Protein 3DOF (pdb70)

Structure (mmCIF, N/CA/C/O backbone):
data_3DOF
#
_entry.id   3DOF
#
_cell.length_a   44.663
_cell.length_b   45.165
_cell.length_c   175.879
_cell.angle_alpha   90.00
_cell.angle_beta   90.00
_cell.angle_gamma   90.00
#
_symmetry.space_group_name_H-M   'P 21 21 21'
#
loop_
_entity.id
_entity.type
_entity.pdbx_description
1 polymer 'ADP-ribosylation factor-like protein 2'
2 polymer 'ADP-ribosylation factor-like protein 2-binding protein'
3 non-polymer "GUANOSINE-5'-TRIPHOSPHATE"
4 non-polymer 'MAGNESIUM ION'
5 water water
#
loop_
_atom_site.group_PDB
_atom_site.id
_atom_site.type_symbol
_atom_site.label_atom_id
_atom_site.label_alt_id
_atom_site.label_comp_id
_atom_site.label_asym_id
_atom_site.label_entity_id
_atom_site.label_seq_id
_atom_site.pdbx_PDB_ins_code
_atom_site.Cartn_x
_atom_site.Cartn_y
_atom_site.Cartn_z
_atom_site.occupancy
_atom_site.B_iso_or_equiv
_atom_site.auth_seq_id
_atom_site.auth_comp_id
_atom_site.auth_asym_id
_atom_site.auth_atom_id
_atom_site.pdbx_PDB_model_num
ATOM 1 N N . GLY A 1 2 ? 16.622 6.557 40.780 1.00 63.26 2 GLY A N 1
ATOM 2 C CA . GLY A 1 2 ? 17.481 6.675 41.993 1.00 63.19 2 GLY A CA 1
ATOM 3 C C . GLY A 1 2 ? 18.684 5.755 41.936 1.00 63.35 2 GLY A C 1
ATOM 4 O O . GLY A 1 2 ? 19.527 5.882 41.050 1.00 63.31 2 GLY A O 1
ATOM 5 N N . LEU A 1 3 ? 18.749 4.817 42.879 1.00 63.58 3 LEU A N 1
ATOM 6 C CA . LEU A 1 3 ? 19.877 3.890 43.003 1.00 63.83 3 LEU A CA 1
ATOM 7 C C . LEU A 1 3 ? 20.078 3.005 41.766 1.00 64.22 3 LEU A C 1
ATOM 8 O O . LEU A 1 3 ? 21.131 3.058 41.127 1.00 64.20 3 LEU A O 1
ATOM 13 N N . LEU A 1 4 ? 19.060 2.207 41.442 1.00 64.66 4 LEU A N 1
ATOM 14 C CA . LEU A 1 4 ? 19.103 1.242 40.337 1.00 65.16 4 LEU A CA 1
ATOM 15 C C . LEU A 1 4 ? 19.415 1.887 38.991 1.00 65.99 4 LEU A C 1
ATOM 16 O O . LEU A 1 4 ? 20.127 1.307 38.169 1.00 65.92 4 LEU A O 1
ATOM 21 N N . THR A 1 5 ? 18.872 3.085 38.781 1.00 67.30 5 THR A N 1
ATOM 22 C CA . THR A 1 5 ? 19.094 3.856 37.557 1.00 68.86 5 THR A CA 1
ATOM 23 C C . THR A 1 5 ? 20.544 4.313 37.426 1.00 70.80 5 THR A C 1
ATOM 24 O O . THR A 1 5 ? 21.101 4.318 36.327 1.00 70.85 5 THR A O 1
ATOM 28 N N . ILE A 1 6 ? 21.149 4.704 38.545 1.00 73.53 6 ILE A N 1
ATOM 29 C CA . ILE A 1 6 ? 22.542 5.137 38.538 1.00 76.39 6 ILE A CA 1
ATOM 30 C C . ILE A 1 6 ? 23.476 3.929 38.495 1.00 77.83 6 ILE A C 1
ATOM 31 O O . ILE A 1 6 ? 24.404 3.887 37.682 1.00 78.00 6 ILE A O 1
ATOM 36 N N . LEU A 1 7 ? 23.216 2.955 39.368 1.00 79.82 7 LEU A N 1
ATOM 37 C CA . LEU A 1 7 ? 23.965 1.698 39.408 1.00 81.83 7 LEU A CA 1
ATOM 38 C C . LEU A 1 7 ? 24.208 1.106 38.027 1.00 83.86 7 LEU A C 1
ATOM 39 O O . LEU A 1 7 ? 25.340 0.757 37.690 1.00 83.97 7 LEU A O 1
ATOM 44 N N . LYS A 1 8 ? 23.140 1.002 37.237 1.00 86.47 8 LYS A N 1
ATOM 45 C CA . LYS A 1 8 ? 23.216 0.433 35.892 1.00 88.99 8 LYS A CA 1
ATOM 46 C C . LYS A 1 8 ? 24.043 1.296 34.946 1.00 90.76 8 LYS A C 1
ATOM 47 O O . LYS A 1 8 ? 24.703 0.777 34.046 1.00 91.00 8 LYS A O 1
ATOM 53 N N . LYS A 1 9 ? 24.003 2.609 35.156 1.00 92.74 9 LYS A N 1
ATOM 54 C CA . LYS A 1 9 ? 24.722 3.539 34.296 1.00 94.47 9 LYS A CA 1
ATOM 55 C C . LYS A 1 9 ? 26.199 3.663 34.691 1.00 95.54 9 LYS A C 1
ATOM 56 O O . LYS A 1 9 ? 26.996 4.247 33.952 1.00 95.75 9 LYS A O 1
ATOM 62 N N . MET A 1 10 ? 26.564 3.099 35.842 1.00 96.52 10 MET A N 1
ATOM 63 C CA . MET A 1 10 ? 27.961 3.102 36.281 1.00 97.26 10 MET A CA 1
ATOM 64 C C . MET A 1 10 ? 28.690 1.799 35.925 1.00 97.28 10 MET A C 1
ATOM 65 O O . MET A 1 10 ? 29.846 1.833 35.496 1.00 97.32 10 MET A O 1
ATOM 70 N N . LYS A 1 11 ? 28.016 0.663 36.101 1.00 97.11 11 LYS A N 1
ATOM 71 C CA . LYS A 1 11 ? 28.590 -0.638 35.749 1.00 96.81 11 LYS A CA 1
ATOM 72 C C . LYS A 1 11 ? 28.027 -1.151 34.420 1.00 97.65 11 LYS A C 1
ATOM 73 O O . LYS A 1 11 ? 27.901 -2.361 34.204 1.00 97.50 11 LYS A O 1
ATOM 79 N N . GLN A 1 12 ? 27.705 -0.210 33.531 1.00 98.89 12 GLN A N 1
ATOM 80 C CA . GLN A 1 12 ? 27.164 -0.524 32.211 1.00 100.29 12 GLN A CA 1
ATOM 81 C C . GLN A 1 12 ? 28.121 -1.399 31.410 1.00 100.96 12 GLN A C 1
ATOM 82 O O . GLN A 1 12 ? 29.342 -1.215 31.465 1.00 101.01 12 GLN A O 1
ATOM 88 N N . LYS A 1 13 ? 27.553 -2.356 30.679 1.00 101.76 13 LYS A N 1
ATOM 89 C CA . LYS A 1 13 ? 28.329 -3.284 29.860 1.00 102.38 13 LYS A CA 1
ATOM 90 C C . LYS A 1 13 ? 29.166 -2.520 28.835 1.00 102.10 13 LYS A C 1
ATOM 91 O O . LYS A 1 13 ? 28.715 -1.522 28.265 1.00 102.31 13 LYS A O 1
ATOM 97 N N . GLU A 1 14 ? 30.386 -2.999 28.614 1.00 101.28 14 GLU A N 1
ATOM 98 C CA . GLU A 1 14 ? 31.374 -2.294 27.797 1.00 100.02 14 GLU A CA 1
ATOM 99 C C . GLU A 1 14 ? 31.145 -2.420 26.290 1.00 97.76 14 GLU A C 1
ATOM 100 O O . GLU A 1 14 ? 31.299 -1.443 25.552 1.00 97.71 14 GLU A O 1
ATOM 106 N N . ARG A 1 15 ? 30.781 -3.620 25.842 1.00 94.61 15 ARG A N 1
ATOM 107 C CA . ARG A 1 15 ? 30.525 -3.868 24.423 1.00 91.29 15 ARG A CA 1
ATOM 108 C C . ARG A 1 15 ? 29.032 -3.975 24.097 1.00 88.44 15 ARG A C 1
ATOM 109 O O . ARG A 1 15 ? 28.647 -4.507 23.052 1.00 88.29 15 ARG A O 1
ATOM 117 N N . GLU A 1 16 ? 28.200 -3.458 24.997 1.00 84.69 16 GLU A N 1
ATOM 118 C CA . GLU A 1 16 ? 26.760 -3.407 24.785 1.00 80.98 16 GLU A CA 1
ATOM 119 C C . GLU A 1 16 ? 26.360 -2.008 24.328 1.00 77.69 16 GLU A C 1
ATOM 120 O O . GLU A 1 16 ? 26.578 -1.027 25.044 1.00 77.43 16 GLU A O 1
ATOM 126 N N . LEU A 1 17 ? 25.781 -1.924 23.134 1.00 73.60 17 LEU A N 1
ATOM 127 C CA . LEU A 1 17 ? 25.414 -0.639 22.544 1.00 69.56 17 LEU A CA 1
ATOM 128 C C . LEU A 1 17 ? 23.907 -0.443 22.423 1.00 66.95 17 LEU A C 1
ATOM 129 O O . LEU A 1 17 ? 23.178 -1.351 22.020 1.00 66.67 17 LEU A O 1
ATOM 134 N N . ARG A 1 18 ? 23.459 0.758 22.779 1.00 63.88 18 ARG A N 1
ATOM 135 C CA . ARG A 1 18 ? 22.048 1.122 22.751 1.00 61.04 18 ARG A CA 1
ATOM 136 C C . ARG A 1 18 ? 21.743 1.921 21.487 1.00 59.43 18 ARG A C 1
ATOM 137 O O . ARG A 1 18 ? 22.212 3.049 21.324 1.00 59.23 18 ARG A O 1
ATOM 145 N N . LEU A 1 19 ? 20.960 1.328 20.592 1.00 57.55 19 LEU A N 1
ATOM 146 C CA . LEU A 1 19 ? 20.638 1.975 19.325 1.00 55.78 19 LEU A CA 1
ATOM 147 C C . LEU A 1 19 ? 19.170 2.370 19.244 1.00 54.58 19 LEU A C 1
ATOM 148 O O . LEU A 1 19 ? 18.282 1.529 19.375 1.00 54.51 19 LEU A O 1
ATOM 153 N N . LEU A 1 20 ? 18.928 3.661 19.038 1.00 52.98 20 LEU A N 1
ATOM 154 C CA . LEU A 1 20 ? 17.573 4.173 18.900 1.00 51.44 20 LEU A CA 1
ATOM 155 C C . LEU A 1 20 ? 17.282 4.526 17.450 1.00 50.85 20 LEU A C 1
ATOM 156 O O . LEU A 1 20 ? 17.975 5.349 16.846 1.00 50.69 20 LEU A O 1
ATOM 161 N N . MET A 1 21 ? 16.250 3.891 16.905 1.00 50.20 21 MET A N 1
ATOM 162 C CA . MET A 1 21 ? 15.837 4.112 15.528 1.00 49.65 21 MET A CA 1
ATOM 163 C C . MET A 1 21 ? 14.577 4.971 15.482 1.00 49.05 21 MET A C 1
ATOM 164 O O . MET A 1 21 ? 13.520 4.570 15.977 1.00 49.04 21 MET A O 1
ATOM 169 N N . LEU A 1 22 ? 14.706 6.160 14.896 1.00 48.24 22 LEU A N 1
ATOM 170 C CA . LEU A 1 22 ? 13.591 7.096 14.758 1.00 47.42 22 LEU A CA 1
ATOM 171 C C . LEU A 1 22 ? 13.501 7.646 13.337 1.00 47.48 22 LEU A C 1
ATOM 172 O O . LEU A 1 22 ? 14.414 7.469 12.529 1.00 47.35 22 LEU A O 1
ATOM 177 N N . GLY A 1 23 ? 12.394 8.317 13.044 1.00 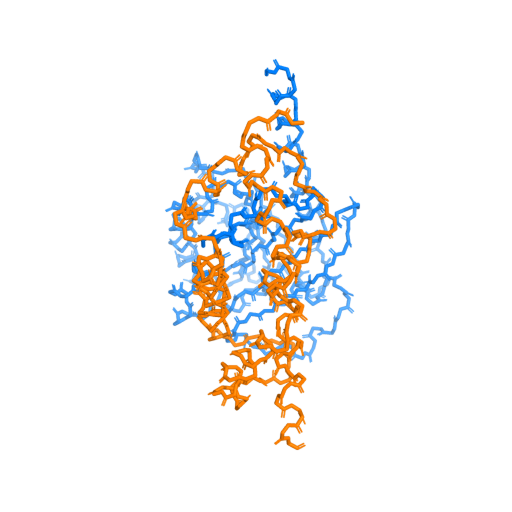47.63 23 GLY A N 1
ATOM 178 C CA . GLY A 1 23 ? 12.119 8.808 11.704 1.00 48.01 23 GLY A CA 1
ATOM 179 C C . GLY A 1 23 ? 10.630 8.747 11.461 1.00 48.43 23 GLY A C 1
ATOM 180 O O . GLY A 1 23 ? 9.926 7.952 12.089 1.00 48.36 23 GLY A O 1
ATOM 181 N N . LEU A 1 24 ? 10.153 9.594 10.553 1.00 48.95 24 LEU A N 1
ATOM 182 C CA . LEU A 1 24 ? 8.730 9.675 10.221 1.00 49.53 24 LEU A CA 1
ATOM 183 C C . LEU A 1 24 ? 8.137 8.311 9.871 1.00 50.63 24 LEU A C 1
ATOM 184 O O . LEU A 1 24 ? 8.854 7.404 9.444 1.00 50.63 24 LEU A O 1
ATOM 189 N N . ASP A 1 25 ? 6.826 8.177 10.062 1.00 51.96 25 ASP A N 1
ATOM 190 C CA . ASP A 1 25 ? 6.111 6.937 9.755 1.00 53.20 25 ASP A CA 1
ATOM 191 C C . ASP A 1 25 ? 6.350 6.479 8.321 1.00 53.60 25 ASP A C 1
ATOM 192 O O . ASP A 1 25 ? 6.656 7.291 7.441 1.00 53.67 25 ASP A O 1
ATOM 197 N N . ASN A 1 26 ? 6.219 5.172 8.102 1.00 53.97 26 ASN A N 1
ATOM 198 C CA . ASN A 1 26 ? 6.336 4.581 6.771 1.00 54.21 26 ASN A CA 1
ATOM 199 C C . ASN A 1 26 ? 7.776 4.492 6.256 1.00 54.21 26 ASN A C 1
ATOM 200 O O . ASN A 1 26 ? 8.061 3.718 5.338 1.00 54.32 26 ASN A O 1
ATOM 205 N N . ALA A 1 27 ? 8.675 5.276 6.853 1.00 53.79 27 ALA A N 1
ATOM 206 C CA . ALA A 1 27 ? 10.074 5.357 6.415 1.00 53.10 27 ALA A CA 1
ATOM 207 C C . ALA A 1 27 ? 10.729 3.994 6.173 1.00 52.44 27 ALA A C 1
ATOM 208 O O . ALA A 1 27 ? 11.455 3.819 5.193 1.00 52.42 27 ALA A O 1
ATOM 210 N N . GLY A 1 28 ? 10.469 3.037 7.062 1.00 51.55 28 GLY A N 1
ATOM 211 C CA . GLY A 1 28 ? 10.990 1.678 6.912 1.00 50.41 28 GLY A CA 1
ATOM 212 C C . GLY A 1 28 ? 11.857 1.216 8.068 1.00 49.66 28 GLY A C 1
ATOM 213 O O . GLY A 1 28 ? 12.690 0.322 7.906 1.00 49.59 28 GLY A O 1
ATOM 214 N N . LYS A 1 29 ? 11.654 1.824 9.234 1.00 49.08 29 LYS A N 1
ATOM 215 C CA . LYS A 1 29 ? 12.421 1.509 10.438 1.00 48.64 29 LYS A CA 1
ATOM 216 C C . LYS A 1 29 ? 12.283 0.046 10.857 1.00 49.03 29 LYS A C 1
ATOM 217 O O . LYS A 1 29 ? 13.283 -0.668 10.968 1.00 49.03 29 LYS A O 1
ATOM 223 N N . THR A 1 30 ? 11.044 -0.393 11.081 1.00 49.50 30 THR A N 1
ATOM 224 C CA . THR A 1 30 ? 10.760 -1.777 11.468 1.00 49.95 30 THR A CA 1
ATOM 225 C C . THR A 1 30 ? 11.165 -2.748 10.357 1.00 50.49 30 THR A C 1
ATOM 226 O O . THR A 1 30 ? 11.538 -3.890 10.631 1.00 50.54 30 THR A O 1
ATOM 230 N N . THR A 1 31 ? 11.098 -2.281 9.110 1.00 51.15 31 THR A N 1
ATOM 231 C CA . THR A 1 31 ? 11.538 -3.066 7.957 1.00 51.83 31 THR A CA 1
ATOM 232 C C . THR A 1 31 ? 13.038 -3.358 8.037 1.00 52.45 31 THR A C 1
ATOM 233 O O . THR A 1 31 ? 13.472 -4.470 7.731 1.00 52.43 31 THR A O 1
ATOM 237 N N . ILE A 1 32 ? 13.814 -2.363 8.465 1.00 53.43 32 ILE A N 1
ATOM 238 C CA . ILE A 1 32 ? 15.262 -2.513 8.622 1.00 54.41 32 ILE A CA 1
ATOM 239 C C . ILE A 1 32 ? 15.604 -3.529 9.715 1.00 56.33 32 ILE A C 1
ATOM 240 O O . ILE A 1 32 ? 16.311 -4.504 9.450 1.00 56.34 32 ILE A O 1
ATOM 245 N N . LEU A 1 33 ? 15.093 -3.299 10.926 1.00 58.76 33 LEU A N 1
ATOM 246 C CA . LEU A 1 33 ? 15.277 -4.219 12.053 1.00 61.30 33 LEU A CA 1
ATOM 247 C C . LEU A 1 33 ? 15.016 -5.668 11.670 1.00 63.90 33 LEU A C 1
ATOM 248 O O . LEU A 1 33 ? 15.864 -6.541 11.878 1.00 64.11 33 LEU A O 1
ATOM 253 N N . LYS A 1 34 ? 13.827 -5.906 11.120 1.00 67.19 34 LYS A N 1
ATOM 254 C CA . LYS A 1 34 ? 13.409 -7.231 10.684 1.00 70.45 34 LYS A CA 1
ATOM 255 C C . LYS A 1 34 ? 14.376 -7.777 9.644 1.00 72.78 34 LYS A C 1
ATOM 256 O O . LYS A 1 34 ? 14.942 -8.857 9.826 1.00 73.00 34 LYS A O 1
ATOM 262 N N . LYS A 1 35 ? 14.578 -7.017 8.567 1.00 75.71 35 LYS A N 1
ATOM 263 C CA . LYS A 1 35 ? 15.484 -7.422 7.494 1.00 78.61 35 LYS A CA 1
ATOM 264 C C . LYS A 1 35 ? 16.945 -7.239 7.915 1.00 80.71 35 LYS A C 1
ATOM 265 O O . LYS A 1 35 ? 17.815 -6.970 7.084 1.00 80.89 35 LYS A O 1
ATOM 271 N N . PHE A 1 36 ? 17.204 -7.376 9.212 1.00 83.29 36 PHE A N 1
ATOM 272 C CA . PHE A 1 36 ? 18.568 -7.398 9.724 1.00 85.81 36 PHE A CA 1
ATOM 273 C C . PHE A 1 36 ? 18.845 -8.744 10.382 1.00 87.13 36 PHE A C 1
ATOM 274 O O . PHE A 1 36 ? 19.880 -9.362 10.127 1.00 87.28 36 PHE A O 1
ATOM 282 N N . ASN A 1 37 ? 17.915 -9.195 11.221 1.00 88.86 37 ASN A N 1
ATOM 283 C CA . ASN A 1 37 ? 17.975 -10.537 11.794 1.00 90.48 37 ASN A CA 1
ATOM 284 C C . ASN A 1 37 ? 17.640 -11.606 10.756 1.00 91.17 37 ASN A C 1
ATOM 285 O O . ASN A 1 37 ? 17.739 -12.805 11.031 1.00 91.38 37 ASN A O 1
ATOM 290 N N . GLY A 1 38 ? 17.249 -11.161 9.563 1.00 91.86 38 GLY A N 1
ATOM 291 C CA . GLY A 1 38 ? 16.799 -12.058 8.507 1.00 92.45 38 GLY A CA 1
ATOM 292 C C . GLY A 1 38 ? 15.371 -12.515 8.737 1.00 92.73 38 GLY A C 1
ATOM 293 O O . GLY A 1 38 ? 14.983 -13.599 8.298 1.00 92.86 38 GLY A O 1
ATOM 294 N N . GLU A 1 39 ? 14.595 -11.687 9.432 1.00 92.82 39 GLU A N 1
ATOM 295 C CA . GLU A 1 39 ? 13.183 -11.966 9.692 1.00 92.87 39 GLU A CA 1
ATOM 296 C C . GLU A 1 39 ? 12.318 -11.613 8.482 1.00 93.67 39 GLU A C 1
ATOM 297 O O . GLU A 1 39 ? 12.791 -10.984 7.530 1.00 93.60 39 GLU A O 1
ATOM 303 N N . ASP A 1 40 ? 11.053 -12.026 8.525 1.00 94.72 40 ASP A N 1
ATOM 304 C CA . ASP A 1 40 ? 10.126 -11.807 7.417 1.00 95.80 40 ASP A CA 1
ATOM 305 C C . ASP A 1 40 ? 9.572 -10.383 7.435 1.00 95.65 40 ASP A C 1
ATOM 306 O O . ASP A 1 40 ? 8.944 -9.967 8.411 1.00 95.74 40 ASP A O 1
ATOM 311 N N . ILE A 1 41 ? 9.816 -9.641 6.356 1.00 95.36 41 ILE A N 1
ATOM 312 C CA . ILE A 1 41 ? 9.307 -8.269 6.217 1.00 94.98 41 ILE A CA 1
ATOM 313 C C . ILE A 1 41 ? 7.860 -8.240 5.718 1.00 94.78 41 ILE A C 1
ATOM 314 O O . ILE A 1 41 ? 7.176 -7.217 5.808 1.00 94.76 41 ILE A O 1
ATOM 319 N N . ASP A 1 42 ? 7.412 -9.380 5.200 1.00 94.45 42 ASP A N 1
ATOM 320 C CA . ASP A 1 42 ? 6.073 -9.547 4.645 1.00 94.01 42 ASP A CA 1
ATOM 321 C C . ASP A 1 42 ? 4.836 -9.608 5.542 1.00 92.67 42 ASP A C 1
ATOM 322 O O . ASP A 1 42 ? 3.840 -10.258 5.204 1.00 92.74 42 ASP A O 1
ATOM 327 N N . THR A 1 43 ? 4.908 -8.921 6.681 1.00 90.64 43 THR A N 1
ATOM 328 C CA . THR A 1 43 ? 4.005 -9.074 7.826 1.00 88.32 43 THR A CA 1
ATOM 329 C C . THR A 1 43 ? 3.989 -7.808 8.685 1.00 86.02 43 THR A C 1
ATOM 330 O O . THR A 1 43 ? 3.186 -7.685 9.614 1.00 85.93 43 THR A O 1
ATOM 334 N N . ILE A 1 44 ? 4.881 -6.876 8.358 1.00 82.90 44 ILE A N 1
ATOM 335 C CA . ILE A 1 44 ? 5.051 -5.643 9.123 1.00 79.66 44 ILE A CA 1
ATOM 336 C C . ILE A 1 44 ? 3.854 -4.708 8.981 1.00 77.63 44 ILE A C 1
ATOM 337 O O . ILE A 1 44 ? 3.531 -4.243 7.884 1.00 77.38 44 ILE A O 1
ATOM 342 N N . SER A 1 4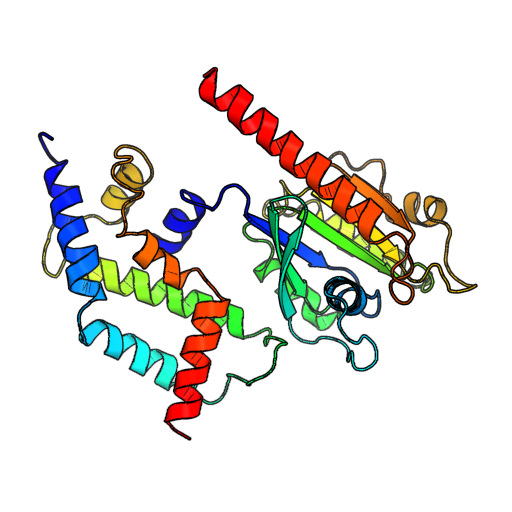5 ? 3.197 -4.460 10.109 1.00 75.01 45 SER A N 1
ATOM 343 C CA . SER A 1 45 ? 2.153 -3.453 10.216 1.00 72.42 45 SER A CA 1
ATOM 344 C C . SER A 1 45 ? 2.773 -2.226 10.886 1.00 70.11 45 SER A C 1
ATOM 345 O O . SER A 1 45 ? 3.660 -2.380 11.731 1.00 70.16 45 SER A O 1
ATOM 348 N N . PRO A 1 46 ? 2.333 -1.006 10.504 1.00 67.66 46 PRO A N 1
ATOM 349 C CA . PRO A 1 46 ? 2.844 0.217 11.138 1.00 65.68 46 PRO A CA 1
ATOM 350 C C . PRO A 1 46 ? 2.856 0.126 12.664 1.00 63.83 46 PRO A C 1
ATOM 351 O O . PRO A 1 46 ? 1.836 -0.209 13.274 1.00 63.57 46 PRO A O 1
ATOM 355 N N . THR A 1 47 ? 4.011 0.408 13.261 1.00 61.92 47 THR A N 1
ATOM 356 C CA . THR A 1 47 ? 4.186 0.259 14.703 1.00 60.24 47 THR A CA 1
ATOM 357 C C . THR A 1 47 ? 3.588 1.417 15.494 1.00 59.48 47 THR A C 1
ATOM 358 O O . THR A 1 47 ? 3.841 2.588 15.198 1.00 59.24 47 THR A O 1
ATOM 362 N N . LEU A 1 48 ? 2.771 1.069 16.485 1.00 58.82 48 LEU A N 1
ATOM 363 C CA . LEU A 1 48 ? 2.157 2.041 17.384 1.00 58.38 48 LEU A CA 1
ATOM 364 C C . LEU A 1 48 ? 2.927 2.131 18.694 1.00 58.14 48 LEU A C 1
ATOM 365 O O . LEU A 1 48 ? 2.752 3.075 19.467 1.00 58.11 48 LEU A O 1
ATOM 370 N N . GLY A 1 49 ? 3.772 1.133 18.935 1.00 57.97 49 GLY A N 1
ATOM 371 C CA . GLY A 1 49 ? 4.603 1.088 20.124 1.00 57.91 49 GLY A CA 1
ATOM 372 C C . GLY A 1 49 ? 6.074 1.118 19.773 1.00 58.27 49 GLY A C 1
ATOM 373 O O . GLY A 1 49 ? 6.562 2.085 19.181 1.00 57.92 49 GLY A O 1
ATOM 374 N N . PHE A 1 50 ? 6.774 0.049 20.143 1.00 59.07 50 PHE A N 1
ATOM 375 C CA . PHE A 1 50 ? 8.200 -0.084 19.865 1.00 60.24 50 PHE A CA 1
ATOM 376 C C . PHE A 1 50 ? 8.683 -1.534 19.913 1.00 60.93 50 PHE A C 1
ATOM 377 O O . PHE A 1 50 ? 8.197 -2.333 20.716 1.00 60.93 50 PHE A O 1
ATOM 385 N N . ASN A 1 51 ? 9.636 -1.857 19.040 1.00 62.07 51 ASN A N 1
ATOM 386 C CA . ASN A 1 51 ? 10.277 -3.171 19.012 1.00 63.40 51 ASN A CA 1
ATOM 387 C C . ASN A 1 51 ? 11.709 -3.091 19.522 1.00 64.66 51 ASN A C 1
ATOM 388 O O . ASN A 1 51 ? 12.455 -2.181 19.150 1.00 64.64 51 ASN A O 1
ATOM 393 N N . ILE A 1 52 ? 12.092 -4.042 20.369 1.00 66.63 52 ILE A N 1
ATOM 394 C CA . ILE A 1 52 ? 13.482 -4.171 20.801 1.00 68.78 52 ILE A CA 1
ATOM 395 C C . ILE A 1 52 ? 14.057 -5.472 20.252 1.00 70.95 52 ILE A C 1
ATOM 396 O O . ILE A 1 52 ? 13.564 -6.559 20.567 1.00 71.19 52 ILE A O 1
ATOM 401 N N . LYS A 1 53 ? 15.092 -5.357 19.423 1.00 73.63 53 LYS A N 1
ATOM 402 C CA . LYS A 1 53 ? 15.728 -6.533 18.836 1.00 76.17 53 LYS A CA 1
ATOM 403 C C . LYS A 1 53 ? 17.194 -6.640 19.244 1.00 77.52 53 LYS A C 1
ATOM 404 O O . LYS A 1 53 ? 18.078 -6.051 18.614 1.00 77.64 53 LYS A O 1
ATOM 410 N N . THR A 1 54 ? 17.427 -7.388 20.319 1.00 79.17 54 THR A N 1
ATOM 411 C CA . THR A 1 54 ? 18.773 -7.694 20.791 1.00 80.78 54 THR A CA 1
ATOM 412 C C . THR A 1 54 ? 19.509 -8.525 19.732 1.00 81.87 54 THR A C 1
ATOM 413 O O . THR A 1 54 ? 18.992 -9.541 19.258 1.00 81.98 54 THR A O 1
ATOM 417 N N . LEU A 1 55 ? 20.702 -8.070 19.348 1.00 83.11 55 LEU A N 1
ATOM 418 C CA . LEU A 1 55 ? 21.435 -8.652 18.217 1.00 84.24 55 LEU A CA 1
ATOM 419 C C . LEU A 1 55 ? 22.948 -8.414 18.288 1.00 84.38 55 LEU A C 1
ATOM 420 O O . LEU A 1 55 ? 23.394 -7.303 18.586 1.00 84.63 55 LEU A O 1
ATOM 425 N N . GLU A 1 56 ? 23.724 -9.460 17.998 1.00 84.29 56 GLU A N 1
ATOM 426 C CA . GLU A 1 56 ? 25.189 -9.376 18.008 1.00 84.11 56 GLU A CA 1
ATOM 427 C C . GLU A 1 56 ? 25.790 -9.168 16.611 1.00 82.63 56 GLU A C 1
ATOM 428 O O . GLU A 1 56 ? 25.276 -9.689 15.616 1.00 82.61 56 GLU A O 1
ATOM 434 N N . HIS A 1 57 ? 26.885 -8.405 16.568 1.00 80.84 57 HIS A N 1
ATOM 435 C CA . HIS A 1 57 ? 27.596 -8.049 15.337 1.00 79.13 57 HIS A CA 1
ATOM 436 C C . HIS A 1 57 ? 28.952 -7.417 15.687 1.00 78.38 57 HIS A C 1
ATOM 437 O O . HIS A 1 57 ? 29.015 -6.491 16.501 1.00 78.15 57 HIS A O 1
ATOM 444 N N . ARG A 1 58 ? 30.022 -7.935 15.079 1.00 77.70 58 ARG A N 1
ATOM 445 C CA . ARG A 1 58 ? 31.398 -7.434 15.269 1.00 77.24 58 ARG A CA 1
ATOM 446 C C . ARG A 1 58 ? 31.865 -7.332 16.731 1.00 77.32 58 ARG A C 1
ATOM 447 O O . ARG A 1 58 ? 32.527 -6.364 17.117 1.00 77.28 58 ARG A O 1
ATOM 455 N N . GLY A 1 59 ? 31.523 -8.339 17.534 1.00 77.40 59 GLY A N 1
ATOM 456 C CA . GLY A 1 59 ? 31.939 -8.393 18.939 1.00 77.42 59 GLY A CA 1
ATOM 457 C C . GLY A 1 59 ? 31.023 -7.641 19.888 1.00 77.29 59 GLY A C 1
ATOM 458 O O . GLY A 1 59 ? 31.073 -7.843 21.104 1.00 77.45 59 GLY A O 1
ATOM 459 N N . PHE A 1 60 ? 30.193 -6.766 19.324 1.00 76.84 60 PHE A N 1
ATOM 460 C CA . PHE A 1 60 ? 29.210 -5.995 20.078 1.00 76.12 60 PHE A CA 1
ATOM 461 C C . PHE A 1 60 ? 27.892 -6.743 20.164 1.00 75.24 60 PHE A C 1
ATOM 462 O O . PHE A 1 60 ? 27.550 -7.507 19.263 1.00 75.37 60 PHE A O 1
ATOM 470 N N . LYS A 1 61 ? 27.149 -6.512 21.242 1.00 73.70 61 LYS A N 1
ATOM 471 C CA . LYS A 1 61 ? 25.725 -6.820 21.246 1.00 71.94 61 LYS A CA 1
ATOM 472 C C . LYS A 1 61 ? 24.963 -5.491 21.207 1.00 69.78 61 LYS A C 1
ATOM 473 O O . LYS A 1 61 ? 25.263 -4.568 21.970 1.00 69.72 61 LYS A O 1
ATOM 479 N N . LEU A 1 62 ? 24.005 -5.393 20.290 1.00 67.02 62 LEU A N 1
ATOM 480 C CA . LEU A 1 62 ? 23.333 -4.127 20.001 1.00 64.39 62 LEU A CA 1
ATOM 481 C C . LEU A 1 62 ? 21.853 -4.155 20.372 1.00 63.84 62 LEU A C 1
ATOM 482 O O . LEU A 1 62 ? 21.054 -4.851 19.739 1.00 63.74 62 LEU A O 1
ATOM 487 N N . ASN A 1 63 ? 21.497 -3.394 21.402 1.00 63.23 63 ASN A N 1
ATOM 488 C CA . ASN A 1 63 ? 20.107 -3.271 21.821 1.00 62.54 63 ASN A CA 1
ATOM 489 C C . ASN A 1 63 ? 19.414 -2.166 21.038 1.00 61.36 63 ASN A C 1
ATOM 490 O O . ASN A 1 63 ? 19.537 -0.977 21.354 1.00 61.41 63 ASN A O 1
ATOM 495 N N . ILE A 1 64 ? 18.694 -2.583 20.000 1.00 59.63 64 ILE A N 1
ATOM 496 C CA . ILE A 1 64 ? 18.083 -1.660 19.055 1.00 57.78 64 ILE A CA 1
ATOM 497 C C . ILE A 1 64 ? 16.599 -1.469 19.338 1.00 56.44 64 ILE A C 1
ATOM 498 O O . ILE A 1 64 ? 15.818 -2.423 19.313 1.00 56.29 64 ILE A O 1
ATOM 503 N N . TRP A 1 65 ? 16.230 -0.219 19.603 1.00 55.01 65 TRP A N 1
ATOM 504 C CA . TRP A 1 65 ? 14.849 0.164 19.863 1.00 53.82 65 TRP A CA 1
ATOM 505 C C . TRP A 1 65 ? 14.283 0.888 18.643 1.00 53.59 65 TRP A C 1
ATOM 506 O O . TRP A 1 65 ? 14.834 1.899 18.202 1.00 53.41 65 TRP A O 1
ATOM 517 N N . ASP A 1 66 ? 13.194 0.353 18.096 1.00 53.46 66 ASP A N 1
ATOM 518 C CA . ASP A 1 66 ? 12.458 1.004 17.015 1.00 53.50 66 ASP A CA 1
ATOM 519 C C . ASP A 1 66 ? 11.120 1.499 17.548 1.00 53.34 66 ASP A C 1
ATOM 520 O O . ASP A 1 66 ? 10.271 0.702 17.939 1.00 53.31 66 ASP A O 1
ATOM 525 N N . VAL A 1 67 ? 10.942 2.817 17.551 1.00 53.22 67 VAL A N 1
ATOM 526 C CA . VAL A 1 67 ? 9.742 3.448 18.102 1.00 53.10 67 VAL A CA 1
ATOM 527 C C . VAL A 1 67 ? 8.836 3.953 16.974 1.00 52.96 67 VAL A C 1
ATOM 528 O O . VAL A 1 67 ? 9.323 4.506 15.987 1.00 52.98 67 VAL A O 1
ATOM 532 N N . GLY A 1 68 ? 7.526 3.754 17.131 1.00 52.78 68 GLY A N 1
ATOM 533 C CA . GLY A 1 68 ? 6.528 4.181 16.144 1.00 52.57 68 GLY A CA 1
ATOM 534 C C . GLY A 1 68 ? 6.642 5.640 15.742 1.00 52.60 68 GLY A C 1
ATOM 535 O O . GLY A 1 68 ? 6.715 6.524 16.599 1.00 52.39 68 GLY A O 1
ATOM 536 N N . GLY A 1 69 ? 6.649 5.886 14.434 1.00 52.91 69 GLY A N 1
ATOM 537 C CA . GLY A 1 69 ? 6.920 7.216 13.888 1.00 53.71 69 GLY A CA 1
ATOM 538 C C . GLY A 1 69 ? 5.714 8.080 13.579 1.00 54.72 69 GLY A C 1
ATOM 539 O O . GLY A 1 69 ? 5.863 9.199 13.078 1.00 54.43 69 GLY A O 1
ATOM 540 N N . GLN A 1 70 ? 4.523 7.564 13.875 1.00 56.30 70 GLN A N 1
ATOM 541 C CA . GLN A 1 70 ? 3.282 8.297 13.645 1.00 58.25 70 GLN A CA 1
ATOM 542 C C . GLN A 1 70 ? 3.282 9.641 14.376 1.00 59.36 70 GLN A C 1
ATOM 543 O O . GLN A 1 70 ? 3.743 9.737 15.516 1.00 59.48 70 GLN A O 1
ATOM 549 N N . LYS A 1 71 ? 2.764 10.667 13.702 1.00 60.76 71 LYS A N 1
ATOM 550 C CA . LYS A 1 71 ? 2.782 12.052 14.189 1.00 62.01 71 LYS A CA 1
ATOM 551 C C . LYS A 1 71 ? 2.280 12.229 15.625 1.00 61.98 71 LYS A C 1
ATOM 552 O O . LYS A 1 71 ? 2.800 13.060 16.373 1.00 62.15 71 LYS A O 1
ATOM 558 N N . SER A 1 72 ? 1.274 11.442 15.998 1.00 61.68 72 SER A N 1
ATOM 559 C CA . SER A 1 72 ? 0.688 11.496 17.337 1.00 61.08 72 SER A CA 1
ATOM 560 C C . SER A 1 72 ? 1.486 10.708 18.386 1.00 60.35 72 SER A C 1
ATOM 561 O O . SER A 1 72 ? 1.139 10.715 19.570 1.00 60.41 72 SER A O 1
ATOM 564 N N . LEU A 1 73 ? 2.554 10.042 17.949 1.00 59.27 73 LEU A N 1
ATOM 565 C CA . LEU A 1 73 ? 3.399 9.253 18.846 1.00 58.20 73 LEU A CA 1
ATOM 566 C C . LEU A 1 73 ? 4.757 9.908 19.120 1.00 58.03 73 LEU A C 1
ATOM 567 O O . LEU A 1 73 ? 5.490 9.473 20.012 1.00 57.91 73 LEU A O 1
ATOM 572 N N . ARG A 1 74 ? 5.074 10.960 18.364 1.00 57.99 74 ARG A N 1
ATOM 573 C CA . ARG A 1 74 ? 6.384 11.627 18.430 1.00 58.14 74 ARG A CA 1
ATOM 574 C C . ARG A 1 74 ? 6.659 12.398 19.723 1.00 58.65 74 ARG A C 1
ATOM 575 O O . ARG A 1 74 ? 7.814 12.709 20.023 1.00 58.71 74 ARG A O 1
ATOM 583 N N . SER A 1 75 ? 5.606 12.715 20.475 1.00 59.30 75 SER A N 1
ATOM 584 C CA . SER A 1 75 ? 5.749 13.381 21.772 1.00 59.90 75 SER A CA 1
ATOM 585 C C . SER A 1 75 ? 6.406 12.441 22.776 1.00 60.17 75 SER A C 1
ATOM 586 O O . SER A 1 75 ? 7.223 12.861 23.598 1.00 60.13 75 SER A O 1
ATOM 589 N N . TYR A 1 76 ? 6.042 11.164 22.681 1.00 60.33 76 TYR A N 1
ATOM 590 C CA . TYR A 1 76 ? 6.486 10.123 23.603 1.00 60.32 76 TYR A CA 1
ATOM 591 C C . TYR A 1 76 ? 7.823 9.522 23.179 1.00 59.48 76 TYR A C 1
ATOM 592 O O . TYR A 1 76 ? 8.313 8.575 23.803 1.00 59.48 76 TYR A O 1
ATOM 601 N N . TRP A 1 77 ? 8.403 10.074 22.116 1.00 58.75 77 TRP A N 1
ATOM 602 C CA . TRP A 1 77 ? 9.678 9.609 21.579 1.00 58.19 77 TRP A CA 1
ATOM 603 C C . TRP A 1 77 ? 10.814 9.723 22.586 1.00 58.79 77 TRP A C 1
ATOM 604 O O . TRP A 1 77 ? 11.685 8.853 22.650 1.00 58.62 77 TRP A O 1
ATOM 615 N N . ARG A 1 78 ? 10.784 10.786 23.384 1.00 59.78 78 ARG A N 1
ATOM 616 C CA . ARG A 1 78 ? 11.869 11.083 24.315 1.00 61.02 78 ARG A CA 1
ATOM 617 C C . ARG A 1 78 ? 11.863 10.266 25.608 1.00 60.44 78 ARG A C 1
ATOM 618 O O . ARG A 1 78 ? 12.665 10.521 26.509 1.00 60.36 78 ARG A O 1
ATOM 626 N N . ASN A 1 79 ? 10.970 9.285 25.693 1.00 60.01 79 ASN A N 1
ATOM 627 C CA . ASN A 1 79 ? 11.007 8.308 26.778 1.00 59.56 79 ASN A CA 1
ATOM 628 C C . ASN A 1 79 ? 12.080 7.254 26.509 1.00 59.26 79 ASN A C 1
ATOM 629 O O . ASN A 1 79 ? 12.295 6.348 27.318 1.00 59.17 79 ASN A O 1
ATOM 634 N N . TYR A 1 80 ? 12.750 7.389 25.367 1.00 59.00 80 TYR A N 1
ATOM 635 C CA . TYR A 1 80 ? 13.714 6.401 24.892 1.00 58.98 80 TYR A CA 1
ATOM 636 C C . TYR A 1 80 ? 15.040 7.056 24.517 1.00 59.65 80 TYR A C 1
ATOM 637 O O . TYR A 1 80 ? 15.965 6.397 24.032 1.00 59.53 80 TYR A O 1
ATOM 646 N N . PHE A 1 81 ? 15.114 8.362 24.766 1.00 60.72 81 PHE A N 1
ATOM 647 C CA . PHE A 1 81 ? 16.317 9.160 24.557 1.00 61.97 81 PHE A CA 1
ATOM 648 C C . PHE A 1 81 ? 17.404 8.767 25.539 1.00 62.76 81 PHE A C 1
ATOM 649 O O . PHE A 1 81 ? 18.594 8.831 25.221 1.00 62.80 81 PHE A O 1
ATOM 657 N N . GLU A 1 82 ? 16.978 8.367 26.735 1.00 63.73 82 GLU A N 1
ATOM 658 C CA . GLU A 1 82 ? 17.879 8.006 27.819 1.00 64.57 82 GLU A CA 1
ATOM 659 C C . GLU A 1 82 ? 18.868 6.911 27.412 1.00 64.01 82 GLU A C 1
ATOM 660 O O . GLU A 1 82 ? 18.471 5.853 26.916 1.00 64.14 82 GLU A O 1
ATOM 666 N N . SER A 1 83 ? 20.154 7.205 27.607 1.00 63.11 83 SER A N 1
ATOM 667 C CA . SER A 1 83 ? 21.263 6.257 27.405 1.00 61.93 83 SER A CA 1
ATOM 668 C C . SER A 1 83 ? 21.500 5.812 25.952 1.00 60.65 83 SER A C 1
ATOM 669 O O . SER A 1 83 ? 22.089 4.757 25.714 1.00 60.61 83 SER A O 1
ATOM 672 N N . THR A 1 84 ? 21.067 6.626 24.991 1.00 58.89 84 THR A N 1
ATOM 673 C CA . THR A 1 84 ? 21.217 6.299 23.571 1.00 57.12 84 THR A CA 1
ATOM 674 C C . THR A 1 84 ? 22.676 6.400 23.121 1.00 56.39 84 THR A C 1
ATOM 675 O O . THR A 1 84 ? 23.292 7.461 23.236 1.00 56.19 84 THR A O 1
ATOM 679 N N . ASP A 1 85 ? 23.218 5.295 22.614 1.00 55.66 85 ASP A N 1
ATOM 680 C CA . ASP A 1 85 ? 24.598 5.266 22.118 1.00 55.06 85 ASP A CA 1
ATOM 681 C C . ASP A 1 85 ? 24.714 5.717 20.665 1.00 54.63 85 ASP A C 1
ATOM 682 O O . ASP A 1 85 ? 25.718 6.315 20.274 1.00 54.66 85 ASP A O 1
ATOM 687 N N . GLY A 1 86 ? 23.688 5.419 19.871 1.00 53.98 86 GLY A N 1
ATOM 688 C CA . GLY A 1 86 ? 23.655 5.796 18.460 1.00 53.00 86 GLY A CA 1
ATOM 689 C C . GLY A 1 86 ? 22.239 6.036 17.975 1.00 52.22 86 GLY A C 1
ATOM 690 O O . GLY A 1 86 ? 21.328 5.269 18.296 1.00 52.22 86 GLY A O 1
ATOM 691 N N . LEU A 1 87 ? 22.054 7.102 17.203 1.00 51.30 87 LEU A N 1
ATOM 692 C CA . LEU A 1 87 ? 20.732 7.452 16.696 1.00 50.35 87 LEU A CA 1
ATOM 693 C C . LEU A 1 87 ? 20.609 7.190 15.202 1.00 49.98 87 LEU A C 1
ATOM 694 O O . LEU A 1 87 ? 21.285 7.823 14.385 1.00 49.87 87 LEU A O 1
ATOM 699 N N . ILE A 1 88 ? 19.736 6.251 14.858 1.00 49.71 88 ILE A N 1
ATOM 700 C CA . ILE A 1 88 ? 19.473 5.918 13.469 1.00 49.46 88 ILE A CA 1
ATOM 701 C C . ILE A 1 88 ? 18.232 6.675 12.999 1.00 49.69 88 ILE A C 1
ATOM 702 O O . ILE A 1 88 ? 17.110 6.371 13.412 1.00 49.87 88 ILE A O 1
ATOM 707 N N . TRP A 1 89 ? 18.450 7.680 12.156 1.00 49.80 89 TRP A N 1
ATOM 708 C CA . TRP A 1 89 ? 17.358 8.427 11.550 1.00 49.93 89 TRP A CA 1
ATOM 709 C C . TRP A 1 89 ? 17.064 7.857 10.170 1.00 51.16 89 TRP A C 1
ATOM 710 O O . TRP A 1 89 ? 17.908 7.910 9.277 1.00 51.13 89 TRP A O 1
ATOM 721 N N . VAL A 1 90 ? 15.866 7.306 10.005 1.00 52.51 90 VAL A N 1
ATOM 722 C CA . VAL A 1 90 ? 15.486 6.652 8.753 1.00 53.93 90 VAL A CA 1
ATOM 723 C C . VAL A 1 90 ? 14.571 7.550 7.922 1.00 54.84 90 VAL A C 1
ATOM 724 O O . VAL A 1 90 ? 13.561 8.059 8.417 1.00 54.90 90 VAL A O 1
ATOM 728 N N . VAL A 1 91 ? 14.944 7.738 6.660 1.00 55.98 91 VAL A N 1
ATOM 729 C CA . VAL A 1 91 ? 14.224 8.620 5.750 1.00 57.21 91 VAL A CA 1
ATOM 730 C C . VAL A 1 91 ? 13.613 7.829 4.593 1.00 58.53 91 VAL A C 1
ATOM 731 O O . VAL A 1 91 ? 14.280 6.997 3.973 1.00 58.53 91 VAL A O 1
ATOM 735 N N . ASP A 1 92 ? 12.334 8.089 4.329 1.00 60.29 92 ASP A N 1
ATOM 736 C CA . ASP A 1 92 ? 11.660 7.612 3.127 1.00 62.00 92 ASP A CA 1
ATOM 737 C C . ASP A 1 92 ? 12.023 8.586 2.010 1.00 62.62 92 ASP A C 1
ATOM 738 O O . ASP A 1 92 ? 11.361 9.613 1.825 1.00 62.68 92 ASP A O 1
ATOM 743 N N . SER A 1 93 ? 13.084 8.257 1.276 1.00 63.33 93 SER A N 1
ATOM 744 C CA . SER A 1 93 ? 13.642 9.151 0.257 1.00 64.06 93 SER A CA 1
ATOM 745 C C . SER A 1 93 ? 12.752 9.321 -0.982 1.00 65.07 93 SER A C 1
ATOM 746 O O . SER A 1 93 ? 13.105 10.054 -1.908 1.00 65.14 93 SER A O 1
ATOM 749 N N . ALA A 1 94 ? 11.599 8.653 -0.980 1.00 66.38 94 ALA A N 1
ATOM 750 C CA . ALA A 1 94 ? 10.628 8.755 -2.069 1.00 67.56 94 ALA A CA 1
ATOM 751 C C . ALA A 1 94 ? 9.537 9.780 -1.765 1.00 68.36 94 ALA A C 1
ATOM 752 O O . ALA A 1 94 ? 9.137 10.543 -2.647 1.00 68.47 94 ALA A O 1
ATOM 754 N N . ASP A 1 95 ? 9.060 9.790 -0.520 1.00 69.21 95 ASP A N 1
ATOM 755 C CA . ASP A 1 95 ? 8.072 10.771 -0.079 1.00 70.00 95 ASP A CA 1
ATOM 756 C C . ASP A 1 95 ? 8.755 12.118 0.132 1.00 70.86 95 ASP A C 1
ATOM 757 O O . ASP A 1 95 ? 9.109 12.488 1.254 1.00 70.91 95 ASP A O 1
ATOM 762 N N . ARG A 1 96 ? 8.941 12.836 -0.971 1.00 71.89 96 ARG A N 1
ATOM 763 C CA . ARG A 1 96 ? 9.636 14.121 -0.978 1.00 72.87 96 ARG A CA 1
ATOM 764 C C . ARG A 1 96 ? 8.761 15.255 -0.453 1.00 73.14 96 ARG A C 1
ATOM 765 O O . ARG A 1 96 ? 9.263 16.319 -0.084 1.00 73.28 96 ARG A O 1
ATOM 773 N N . GLN A 1 97 ? 7.455 15.012 -0.425 1.00 73.26 97 GLN A N 1
ATOM 774 C CA . GLN A 1 97 ? 6.474 15.978 0.051 1.00 73.23 97 GLN A CA 1
ATOM 775 C C . GLN A 1 97 ? 6.619 16.244 1.553 1.00 73.15 97 GLN A C 1
ATOM 776 O O . GLN A 1 97 ? 6.437 17.375 2.012 1.00 73.13 97 GLN A O 1
ATOM 782 N N . ARG A 1 98 ? 6.948 15.195 2.304 1.00 73.05 98 ARG A N 1
ATOM 783 C CA . ARG A 1 98 ? 7.155 15.298 3.747 1.00 72.99 98 ARG A CA 1
ATOM 784 C C . ARG A 1 98 ? 8.628 15.434 4.123 1.00 73.07 98 ARG A C 1
ATOM 785 O O . ARG A 1 98 ? 8.980 15.314 5.300 1.00 73.12 98 ARG A O 1
ATOM 793 N N . MET A 1 99 ? 9.490 15.675 3.135 1.00 73.13 99 MET A N 1
ATOM 794 C CA . MET A 1 99 ? 10.914 15.874 3.407 1.00 73.16 99 MET A CA 1
ATOM 795 C C . MET A 1 99 ? 11.121 17.157 4.206 1.00 74.06 99 MET A C 1
ATOM 796 O O . MET A 1 99 ? 12.019 17.238 5.047 1.00 74.04 99 MET A O 1
ATOM 801 N N . GLN A 1 100 ? 10.279 18.150 3.924 1.00 75.13 100 GLN A N 1
ATOM 802 C CA . GLN A 1 100 ? 10.153 19.356 4.738 1.00 76.22 100 GLN A CA 1
ATOM 803 C C . GLN A 1 100 ? 10.023 19.004 6.227 1.00 75.68 100 GLN A C 1
ATOM 804 O O . GLN A 1 100 ? 10.732 19.566 7.066 1.00 75.71 100 GLN A O 1
ATOM 810 N N . ASP A 1 101 ? 9.123 18.066 6.533 1.00 74.89 101 ASP A N 1
ATOM 811 C CA . ASP A 1 101 ? 8.865 17.606 7.903 1.00 74.00 101 ASP A CA 1
ATOM 812 C C . ASP A 1 101 ? 10.040 16.848 8.508 1.00 73.41 101 ASP A C 1
ATOM 813 O O . ASP A 1 101 ? 10.268 16.908 9.719 1.00 73.23 101 ASP A O 1
ATOM 818 N N . CYS A 1 102 ? 10.767 16.124 7.663 1.00 72.69 102 CYS A N 1
ATOM 819 C CA . CYS A 1 102 ? 11.897 15.322 8.108 1.00 72.38 102 CYS A CA 1
ATOM 820 C C . CYS A 1 102 ? 12.999 16.211 8.690 1.00 72.45 102 CYS A C 1
ATOM 821 O O . CYS A 1 102 ? 13.643 15.842 9.675 1.00 72.34 102 CYS A O 1
ATOM 824 N N . GLN A 1 103 ? 13.187 17.384 8.086 1.00 72.83 103 GLN A N 1
ATOM 825 C CA . GLN A 1 103 ? 14.169 18.370 8.541 1.00 73.46 103 GLN A CA 1
ATOM 826 C C . GLN A 1 103 ? 13.852 18.907 9.938 1.00 73.49 103 GLN A C 1
ATOM 827 O O . GLN A 1 103 ? 14.741 18.989 10.789 1.00 73.49 103 GLN A O 1
ATOM 833 N N . ARG A 1 104 ? 12.587 19.272 10.162 1.00 73.57 104 ARG A N 1
ATOM 834 C CA . ARG A 1 104 ? 12.154 19.891 11.421 1.00 73.69 104 ARG A CA 1
ATOM 835 C C . ARG A 1 104 ? 12.346 18.959 12.614 1.00 72.29 104 ARG A C 1
ATOM 836 O O . ARG A 1 104 ? 12.859 19.368 13.660 1.00 72.42 104 ARG A O 1
ATOM 844 N N . GLU A 1 105 ? 11.933 17.706 12.434 1.00 70.23 105 GLU A N 1
ATOM 845 C CA . GLU A 1 105 ? 11.921 16.717 13.500 1.00 67.96 105 GLU A CA 1
ATOM 846 C C . GLU A 1 105 ? 13.343 16.298 13.852 1.00 65.97 105 GLU A C 1
ATOM 847 O O . GLU A 1 105 ? 13.642 16.016 15.013 1.00 65.76 105 GLU A O 1
ATOM 853 N N . LEU A 1 106 ? 14.215 16.272 12.845 1.00 63.67 106 LEU A N 1
ATOM 854 C CA . LEU A 1 106 ? 15.624 15.949 13.042 1.00 61.63 106 LEU A CA 1
ATOM 855 C C . LEU A 1 106 ? 16.344 17.077 13.771 1.00 61.03 106 LEU A C 1
ATOM 856 O O . LEU A 1 106 ? 17.085 16.826 14.723 1.00 60.76 106 LEU A O 1
ATOM 861 N N . GLN A 1 107 ? 16.122 18.314 13.328 1.00 60.53 107 GLN A N 1
ATOM 862 C CA . GLN A 1 107 ? 16.798 19.467 13.920 1.00 60.21 107 GLN A CA 1
ATOM 863 C C . GLN A 1 107 ? 16.391 19.662 15.382 1.00 60.00 107 GLN A C 1
ATOM 864 O O . GLN A 1 107 ? 17.146 20.238 16.170 1.00 60.00 107 GLN A O 1
ATOM 870 N N . SER A 1 108 ? 15.205 19.163 15.733 1.00 59.70 108 SER A N 1
ATOM 871 C CA . SER A 1 108 ? 14.715 19.183 17.110 1.00 59.42 108 SER A CA 1
ATOM 872 C C . SER A 1 108 ? 15.268 18.028 17.952 1.00 59.20 108 SER A C 1
ATOM 873 O O . SER A 1 108 ? 15.245 18.093 19.183 1.00 59.23 108 SER A O 1
ATOM 876 N N . LEU A 1 109 ? 15.753 16.977 17.289 1.00 58.96 109 LEU A N 1
ATOM 877 C CA . LEU A 1 109 ? 16.373 15.843 17.980 1.00 58.92 109 LEU A CA 1
ATOM 878 C C . LEU A 1 109 ?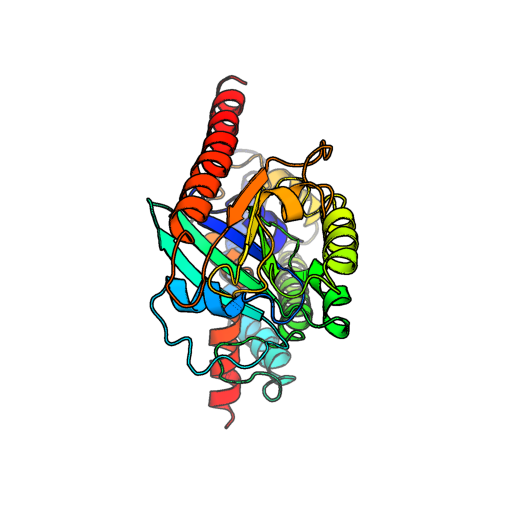 17.828 16.120 18.331 1.00 59.76 109 LEU A C 1
ATOM 879 O O . LEU A 1 109 ? 18.289 15.760 19.416 1.00 59.66 109 LEU A O 1
ATOM 884 N N . LEU A 1 110 ? 18.544 16.753 17.402 1.00 61.06 110 LEU A N 1
ATOM 885 C CA . LEU A 1 110 ? 19.968 17.056 17.570 1.00 62.41 110 LEU A CA 1
ATOM 886 C C . LEU A 1 110 ? 20.251 17.947 18.782 1.00 63.69 110 LEU A C 1
ATOM 887 O O . LEU A 1 110 ? 21.378 17.986 19.283 1.00 63.89 110 LEU A O 1
ATOM 892 N N . VAL A 1 111 ? 19.223 18.656 19.244 1.00 65.10 111 VAL A N 1
ATOM 893 C CA . VAL A 1 111 ? 19.335 19.541 20.404 1.00 66.44 111 VAL A CA 1
ATOM 894 C C . VAL A 1 111 ? 18.498 19.037 21.588 1.00 67.92 111 VAL A C 1
ATOM 895 O O . VAL A 1 111 ? 17.588 19.723 22.063 1.00 67.93 111 VAL A O 1
ATOM 899 N N . GLU A 1 112 ? 18.820 17.835 22.066 1.00 70.02 112 GLU A N 1
ATOM 900 C CA . GLU A 1 112 ? 18.029 17.189 23.119 1.00 72.22 112 GLU A CA 1
ATOM 901 C C . GLU A 1 112 ? 18.784 16.872 24.407 1.00 74.11 112 GLU A C 1
ATOM 902 O O . GLU A 1 112 ? 18.157 16.591 25.434 1.00 74.33 112 GLU A O 1
ATOM 908 N N . GLU A 1 113 ? 20.115 16.905 24.347 1.00 76.37 113 GLU A N 1
ATOM 909 C CA . GLU A 1 113 ? 20.972 16.801 25.535 1.00 78.37 113 GLU A CA 1
ATOM 910 C C . GLU A 1 113 ? 20.893 15.440 26.230 1.00 78.15 113 GLU A C 1
ATOM 911 O O . GLU A 1 113 ? 21.734 15.109 27.071 1.00 78.33 113 GLU A O 1
ATOM 917 N N . ARG A 1 114 ? 19.869 14.669 25.878 1.00 77.42 114 ARG A N 1
ATOM 918 C CA . ARG A 1 114 ? 19.725 13.290 26.316 1.00 76.37 114 ARG A CA 1
ATOM 919 C C . ARG A 1 114 ? 20.204 12.402 25.174 1.00 74.73 114 ARG A C 1
ATOM 920 O O . ARG A 1 114 ? 20.444 11.206 25.351 1.00 74.64 114 ARG A O 1
ATOM 928 N N . LEU A 1 115 ? 20.341 13.022 24.003 1.00 72.61 115 LEU A N 1
ATOM 929 C CA . LEU A 1 115 ? 20.893 12.389 22.811 1.00 70.43 115 LEU A CA 1
ATOM 930 C C . LEU A 1 115 ? 22.211 13.047 22.404 1.00 69.43 115 LEU A C 1
ATOM 931 O O . LEU A 1 115 ? 22.812 12.662 21.399 1.00 69.39 115 LEU A O 1
ATOM 936 N N . ALA A 1 116 ? 22.658 14.027 23.190 1.00 67.93 116 ALA A N 1
ATOM 937 C CA . ALA A 1 116 ? 23.814 14.866 22.844 1.00 66.32 116 ALA A CA 1
ATOM 938 C C . ALA A 1 116 ? 25.087 14.104 22.451 1.00 64.97 116 ALA A C 1
ATOM 939 O O . ALA A 1 116 ? 25.954 14.653 21.768 1.00 64.87 116 ALA A O 1
ATOM 941 N N . GLY A 1 117 ? 25.191 12.846 22.875 1.00 63.25 117 GLY A N 1
ATOM 942 C CA . GLY A 1 117 ? 26.394 12.050 22.637 1.00 61.18 117 GLY A CA 1
ATOM 943 C C . GLY A 1 117 ? 26.323 11.057 21.491 1.00 59.71 117 GLY A C 1
ATOM 944 O O . GLY A 1 117 ? 27.357 10.656 20.953 1.00 59.60 117 GLY A O 1
ATOM 945 N N . ALA A 1 118 ? 25.108 10.661 21.120 1.00 58.42 118 ALA A N 1
ATOM 946 C CA . ALA A 1 118 ? 24.896 9.635 20.099 1.00 57.43 118 ALA A CA 1
ATOM 947 C C . ALA A 1 118 ? 25.451 10.023 18.732 1.00 57.18 118 ALA A C 1
ATOM 948 O O . ALA A 1 118 ? 25.494 11.203 18.375 1.00 56.90 118 ALA A O 1
ATOM 950 N N . THR A 1 119 ? 25.881 9.012 17.983 1.00 57.50 119 THR A N 1
ATOM 951 C CA . THR A 1 119 ? 26.368 9.185 16.622 1.00 58.10 119 THR A CA 1
ATOM 952 C C . THR A 1 119 ? 25.187 9.073 15.666 1.00 57.90 119 THR A C 1
ATOM 953 O O . THR A 1 119 ? 24.347 8.181 15.808 1.00 58.00 119 THR A O 1
ATOM 957 N N . LEU A 1 120 ? 25.127 9.977 14.692 1.00 57.55 120 LEU A N 1
ATOM 958 C CA . LEU A 1 120 ? 23.975 10.064 13.801 1.00 57.08 120 LEU A CA 1
ATOM 959 C C . LEU A 1 120 ? 24.158 9.307 12.486 1.00 56.70 120 LEU A C 1
ATOM 960 O O . LEU A 1 120 ? 25.008 9.653 11.665 1.00 56.63 120 LEU A O 1
ATOM 965 N N . LEU A 1 121 ? 23.347 8.272 12.299 1.00 56.22 121 LEU A N 1
ATOM 966 C CA . LEU A 1 121 ? 23.288 7.560 11.032 1.00 55.71 121 LEU A CA 1
ATOM 967 C C . LEU A 1 121 ? 21.956 7.861 10.361 1.00 55.91 121 LEU A C 1
ATOM 968 O O . LEU A 1 121 ? 20.894 7.668 10.955 1.00 56.00 121 LEU A O 1
ATOM 973 N N . ILE A 1 122 ? 22.022 8.342 9.125 1.00 55.92 122 ILE A N 1
ATOM 974 C CA . ILE A 1 122 ? 20.826 8.712 8.378 1.00 55.76 122 ILE A CA 1
ATOM 975 C C . ILE A 1 122 ? 20.595 7.697 7.267 1.00 55.03 122 ILE A C 1
ATOM 976 O O . ILE A 1 122 ? 21.458 7.506 6.407 1.00 55.17 122 ILE A O 1
ATOM 981 N N . PHE A 1 123 ? 19.440 7.039 7.291 1.00 53.82 123 PHE A N 1
ATOM 982 C CA . PHE A 1 123 ? 19.128 6.045 6.271 1.00 52.50 123 PHE A CA 1
ATOM 983 C C . PHE A 1 123 ? 18.178 6.561 5.192 1.00 52.24 123 PHE A C 1
ATOM 984 O O . PHE A 1 123 ? 16.969 6.670 5.408 1.00 52.07 123 PHE A O 1
ATOM 992 N N . ALA A 1 124 ? 18.746 6.873 4.029 1.00 52.12 124 ALA A N 1
ATOM 993 C CA . ALA A 1 124 ? 17.972 7.308 2.872 1.00 52.28 124 ALA A CA 1
ATOM 994 C C . ALA A 1 124 ? 17.327 6.100 2.192 1.00 52.61 124 ALA A C 1
ATOM 995 O O . ALA A 1 124 ? 17.690 5.724 1.076 1.00 52.53 124 ALA A O 1
ATOM 997 N N . ASN A 1 125 ? 16.359 5.506 2.887 1.00 53.36 125 ASN A N 1
ATOM 998 C CA . ASN A 1 125 ? 15.736 4.253 2.468 1.00 54.47 125 ASN A CA 1
ATOM 999 C C . ASN A 1 125 ? 14.838 4.377 1.237 1.00 55.84 125 ASN A C 1
ATOM 1000 O O . ASN A 1 125 ? 14.642 5.473 0.707 1.00 55.82 125 ASN A O 1
ATOM 1005 N N . LYS A 1 126 ? 14.307 3.235 0.797 1.00 57.86 126 LYS A N 1
ATOM 1006 C CA . LYS A 1 126 ? 13.424 3.133 -0.367 1.00 60.15 126 LYS A CA 1
ATOM 1007 C C . LYS A 1 126 ? 14.076 3.704 -1.631 1.00 61.02 126 LYS A C 1
ATOM 1008 O O . LYS A 1 126 ? 13.438 4.398 -2.426 1.00 61.27 126 LYS A O 1
ATOM 1014 N N . GLN A 1 127 ? 15.363 3.390 -1.790 1.00 61.96 127 GLN A N 1
ATOM 1015 C CA . GLN A 1 127 ? 16.174 3.813 -2.935 1.00 62.66 127 GLN A CA 1
ATOM 1016 C C . GLN A 1 127 ? 15.841 3.019 -4.192 1.00 63.45 127 GLN A C 1
ATOM 1017 O O . GLN A 1 127 ? 16.143 3.450 -5.308 1.00 63.49 127 GLN A O 1
ATOM 1023 N N . ASP A 1 128 ? 15.228 1.855 -3.997 1.00 64.30 128 ASP A N 1
ATOM 1024 C CA . ASP A 1 128 ? 14.755 1.013 -5.092 1.00 65.02 128 ASP A CA 1
ATOM 1025 C C . ASP A 1 128 ? 13.634 1.681 -5.898 1.00 65.10 128 ASP A C 1
ATOM 1026 O O . ASP A 1 128 ? 13.421 1.343 -7.066 1.00 65.23 128 ASP A O 1
ATOM 1031 N N . LEU A 1 129 ? 12.934 2.629 -5.274 1.00 65.02 129 LEU A N 1
ATOM 1032 C CA . LEU A 1 129 ? 11.801 3.314 -5.902 1.00 64.82 129 LEU A CA 1
ATOM 1033 C C . LEU A 1 129 ? 12.228 4.375 -6.917 1.00 64.72 129 LEU A C 1
ATOM 1034 O O . LEU A 1 129 ? 13.167 5.130 -6.663 1.00 64.73 129 LEU A O 1
ATOM 1039 N N . PRO A 1 130 ? 11.532 4.433 -8.072 1.00 64.63 130 PRO A N 1
ATOM 1040 C CA . PRO A 1 130 ? 11.789 5.424 -9.123 1.00 64.53 130 PRO A CA 1
ATOM 1041 C C . PRO A 1 130 ? 11.681 6.872 -8.643 1.00 64.45 130 PRO A C 1
ATOM 1042 O O . PRO A 1 130 ? 12.347 7.751 -9.191 1.00 64.45 130 PRO A O 1
ATOM 1046 N N . GLY A 1 131 ? 10.850 7.109 -7.631 1.00 64.33 131 GLY A N 1
ATOM 1047 C CA . GLY A 1 131 ? 10.649 8.452 -7.093 1.00 64.15 131 GLY A CA 1
ATOM 1048 C C . GLY A 1 131 ? 11.638 8.856 -6.012 1.00 64.04 131 GLY A C 1
ATOM 1049 O O . GLY A 1 131 ? 11.541 9.955 -5.460 1.00 64.03 131 GLY A O 1
ATOM 1050 N N . ALA A 1 132 ? 12.590 7.974 -5.712 1.00 63.86 132 ALA A N 1
ATOM 1051 C CA . ALA A 1 132 ? 13.550 8.200 -4.629 1.00 63.62 132 ALA A CA 1
ATOM 1052 C C . ALA A 1 132 ? 14.579 9.279 -4.951 1.00 63.38 132 ALA A C 1
ATOM 1053 O O . ALA A 1 132 ? 15.271 9.212 -5.971 1.00 63.38 132 ALA A O 1
ATOM 1055 N N . LEU A 1 133 ? 14.664 10.271 -4.066 1.00 62.90 133 LEU A N 1
ATOM 1056 C CA . LEU A 1 133 ? 15.634 11.360 -4.173 1.00 62.35 133 LEU A CA 1
ATOM 1057 C C . LEU A 1 133 ? 17.063 10.868 -3.965 1.00 62.64 133 LEU A C 1
ATOM 1058 O O . LEU A 1 133 ? 17.295 9.889 -3.250 1.00 62.60 133 LEU A O 1
ATOM 1063 N N . SER A 1 134 ? 18.012 11.547 -4.607 1.00 62.98 134 SER A N 1
ATOM 1064 C CA . SER A 1 134 ? 19.428 11.213 -4.477 1.00 63.36 134 SER A CA 1
ATOM 1065 C C . SER A 1 134 ? 19.943 11.653 -3.114 1.00 63.79 134 SER A C 1
ATOM 1066 O O . SER A 1 134 ? 19.581 12.726 -2.628 1.00 63.79 134 SER A O 1
ATOM 1069 N N . SER A 1 135 ? 20.774 10.812 -2.500 1.00 64.44 135 SER A N 1
ATOM 1070 C CA . SER A 1 135 ? 21.308 11.068 -1.160 1.00 65.13 135 SER A CA 1
ATOM 1071 C C . SER A 1 135 ? 21.773 12.510 -0.969 1.00 66.02 135 SER A C 1
ATOM 1072 O O . SER A 1 135 ? 21.486 13.123 0.058 1.00 66.06 135 SER A O 1
ATOM 1075 N N . ASN A 1 136 ? 22.475 13.049 -1.965 1.00 67.21 136 ASN A N 1
ATOM 1076 C CA . ASN A 1 136 ? 22.922 14.442 -1.935 1.00 68.46 136 ASN A CA 1
ATOM 1077 C C . ASN A 1 136 ? 21.783 15.461 -1.901 1.00 69.39 136 ASN A C 1
ATOM 1078 O O . ASN A 1 136 ? 21.908 16.515 -1.274 1.00 69.46 136 ASN A O 1
ATOM 1083 N N . ALA A 1 137 ? 20.680 15.144 -2.578 1.00 70.53 137 ALA A N 1
ATOM 1084 C CA . ALA A 1 137 ? 19.481 15.987 -2.558 1.00 71.51 137 ALA A CA 1
ATOM 1085 C C . ALA A 1 137 ? 18.747 15.868 -1.222 1.00 71.98 137 ALA A C 1
ATOM 1086 O O . ALA A 1 137 ? 18.004 16.771 -0.831 1.00 72.22 137 ALA A O 1
ATOM 1088 N N . ILE A 1 138 ? 18.964 14.747 -0.534 1.00 72.25 138 ILE A N 1
ATOM 1089 C CA . ILE A 1 138 ? 18.465 14.536 0.824 1.00 72.34 138 ILE A CA 1
ATOM 1090 C C . ILE A 1 138 ? 19.435 15.167 1.829 1.00 72.76 138 ILE A C 1
ATOM 1091 O O . ILE A 1 138 ? 19.064 15.449 2.968 1.00 72.77 138 ILE A O 1
ATOM 1096 N N . ARG A 1 139 ? 20.674 15.385 1.389 1.00 73.31 139 ARG A N 1
ATOM 1097 C CA . ARG A 1 139 ? 21.729 15.968 2.220 1.00 74.00 139 ARG A CA 1
ATOM 1098 C C . ARG A 1 139 ? 21.570 17.481 2.359 1.00 74.20 139 ARG A C 1
ATOM 1099 O O . ARG A 1 139 ? 21.747 18.028 3.451 1.00 74.18 139 ARG A O 1
ATOM 1107 N N . GLU A 1 140 ? 21.252 18.150 1.251 1.00 74.77 140 GLU A N 1
ATOM 1108 C CA . GLU A 1 140 ? 20.963 19.586 1.272 1.00 75.57 140 GLU A CA 1
ATOM 1109 C C . GLU A 1 140 ? 19.611 19.830 1.936 1.00 75.40 140 GLU A C 1
ATOM 1110 O O . GLU A 1 140 ? 19.432 20.817 2.652 1.00 75.41 140 GLU A O 1
ATOM 1116 N N . VAL A 1 141 ? 18.667 18.921 1.690 1.00 75.46 141 VAL A N 1
ATOM 1117 C CA . VAL A 1 141 ? 17.446 18.836 2.479 1.00 75.56 141 VAL A CA 1
ATOM 1118 C C . VAL A 1 141 ? 17.857 18.299 3.841 1.00 75.59 141 VAL A C 1
ATOM 1119 O O . VAL A 1 141 ? 18.958 17.766 3.986 1.00 75.67 141 VAL A O 1
ATOM 1123 N N . LEU A 1 142 ? 16.994 18.445 4.841 1.00 75.76 142 LEU A N 1
ATOM 1124 C CA . LEU A 1 142 ? 17.338 18.076 6.221 1.00 75.98 142 LEU A CA 1
ATOM 1125 C C . LEU A 1 142 ? 18.462 18.959 6.773 1.00 76.84 142 LEU A C 1
ATOM 1126 O O . LEU A 1 142 ? 18.715 18.969 7.981 1.00 76.78 142 LEU A O 1
ATOM 1131 N N . GLU A 1 143 ? 19.110 19.703 5.872 1.00 78.19 143 GLU A N 1
ATOM 1132 C CA . GLU A 1 143 ? 20.278 20.537 6.172 1.00 79.88 143 GLU A CA 1
ATOM 1133 C C . GLU A 1 143 ? 21.293 19.746 6.991 1.00 81.04 143 GLU A C 1
ATOM 1134 O O . GLU A 1 143 ? 21.732 20.181 8.059 1.00 81.04 143 GLU A O 1
ATOM 1140 N N . LEU A 1 144 ? 21.643 18.572 6.468 1.00 82.85 144 LEU A N 1
ATOM 1141 C CA . LEU A 1 144 ? 22.452 17.591 7.188 1.00 84.80 144 LEU A CA 1
ATOM 1142 C C . LEU A 1 144 ? 23.817 18.130 7.573 1.00 86.07 144 LEU A C 1
ATOM 1143 O O . LEU A 1 144 ? 24.192 18.078 8.741 1.00 86.23 144 LEU A O 1
ATOM 1148 N N . ASP A 1 145 ? 24.557 18.643 6.594 1.00 87.67 145 ASP A N 1
ATOM 1149 C CA . ASP A 1 145 ? 25.774 19.391 6.887 1.00 89.13 145 ASP A CA 1
ATOM 1150 C C . ASP A 1 145 ? 25.390 20.731 7.502 1.00 89.88 145 ASP A C 1
ATOM 1151 O O . ASP A 1 145 ? 24.231 21.146 7.420 1.00 90.03 145 ASP A O 1
ATOM 1156 N N . SER A 1 146 ? 26.362 21.399 8.117 1.00 90.64 146 SER A N 1
ATOM 1157 C CA . SER A 1 146 ? 26.125 22.634 8.869 1.00 91.13 146 SER A CA 1
ATOM 1158 C C . SER A 1 146 ? 25.420 22.355 10.201 1.00 90.90 146 SER A C 1
ATOM 1159 O O . SER A 1 146 ? 24.710 23.213 10.734 1.00 91.02 146 SER A O 1
ATOM 1162 N N . ILE A 1 147 ? 25.617 21.148 10.726 1.00 90.25 147 ILE A N 1
ATOM 1163 C CA . ILE A 1 147 ? 25.175 20.811 12.078 1.00 89.29 147 ILE A CA 1
ATOM 1164 C C . ILE A 1 147 ? 26.392 20.469 12.940 1.00 88.89 147 ILE A C 1
ATOM 1165 O O . ILE A 1 147 ? 26.963 19.379 12.838 1.00 88.88 147 ILE A O 1
ATOM 1170 N N . ARG A 1 148 ? 26.798 21.420 13.776 1.00 88.01 148 ARG A N 1
ATOM 1171 C CA . ARG A 1 148 ? 27.993 21.262 14.605 1.00 86.91 148 ARG A CA 1
ATOM 1172 C C . ARG A 1 148 ? 27.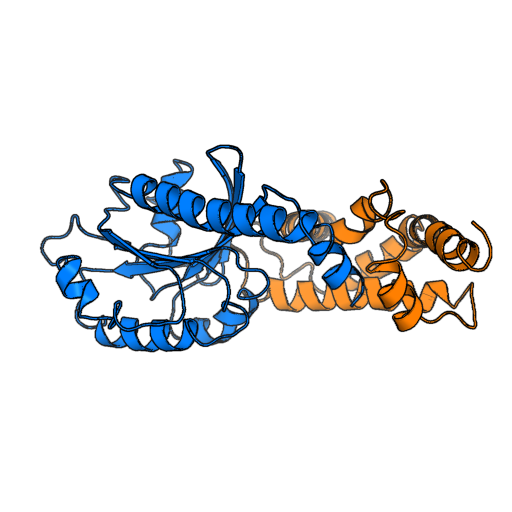692 20.499 15.900 1.00 85.01 148 ARG A C 1
ATOM 1173 O O . ARG A 1 148 ? 28.387 20.660 16.908 1.00 85.09 148 ARG A O 1
ATOM 1181 N N . SER A 1 149 ? 26.664 19.656 15.854 1.00 82.22 149 SER A N 1
ATOM 1182 C CA . SER A 1 149 ? 26.202 18.931 17.030 1.00 79.22 149 SER A CA 1
ATOM 1183 C C . SER A 1 149 ? 26.812 17.529 17.151 1.00 77.07 149 SER A C 1
ATOM 1184 O O . SER A 1 149 ? 27.439 17.211 18.163 1.00 76.79 149 SER A O 1
ATOM 1187 N N . HIS A 1 150 ? 26.640 16.706 16.116 1.00 74.57 150 HIS A N 1
ATOM 1188 C CA . HIS A 1 150 ? 26.962 15.277 16.191 1.00 72.40 150 HIS A CA 1
ATOM 1189 C C . HIS A 1 150 ? 27.821 14.788 15.021 1.00 71.97 150 HIS A C 1
ATOM 1190 O O . HIS A 1 150 ? 27.937 15.468 14.000 1.00 71.73 150 HIS A O 1
ATOM 1197 N N . HIS A 1 151 ? 28.419 13.608 15.186 1.00 71.88 151 HIS A N 1
ATOM 1198 C CA . HIS A 1 151 ? 29.122 12.908 14.108 1.00 72.12 151 HIS A CA 1
ATOM 1199 C C . HIS A 1 151 ? 28.106 12.172 13.239 1.00 71.96 151 HIS A C 1
ATOM 1200 O O . HIS A 1 151 ? 27.314 11.380 13.753 1.00 71.94 151 HIS A O 1
ATOM 1207 N N . TRP A 1 152 ? 28.117 12.427 11.932 1.00 71.90 152 TRP A N 1
ATOM 1208 C CA . TRP A 1 152 ? 27.096 11.836 11.064 1.00 71.89 152 TRP A CA 1
ATOM 1209 C C . TRP A 1 152 ? 27.565 11.246 9.730 1.00 71.85 152 TRP A C 1
ATOM 1210 O O . TRP A 1 152 ? 28.631 11.592 9.217 1.00 71.83 152 TRP A O 1
ATOM 1221 N N . CYS A 1 153 ? 26.737 10.356 9.185 1.00 71.76 153 CYS A N 1
ATOM 1222 C CA . CYS A 1 153 ? 26.951 9.759 7.870 1.00 71.62 153 CYS A CA 1
ATOM 1223 C C . CYS A 1 153 ? 25.615 9.472 7.188 1.00 71.63 153 CYS A C 1
ATOM 1224 O O . CYS A 1 153 ? 24.667 9.004 7.826 1.00 71.59 153 CYS A O 1
ATOM 1227 N N . ILE A 1 154 ? 25.548 9.767 5.891 1.00 71.64 154 ILE A N 1
ATOM 1228 C CA . ILE A 1 154 ? 24.380 9.433 5.076 1.00 71.62 154 ILE A CA 1
ATOM 1229 C C . ILE A 1 154 ? 24.590 8.090 4.369 1.00 72.17 154 ILE A C 1
ATOM 1230 O O . ILE A 1 154 ? 25.712 7.747 3.981 1.00 72.20 154 ILE A O 1
ATOM 1235 N N . GLN A 1 155 ? 23.507 7.331 4.224 1.00 72.70 155 GLN A N 1
ATOM 1236 C CA . GLN A 1 155 ? 23.559 6.021 3.589 1.00 73.19 155 GLN A CA 1
ATOM 1237 C C . GLN A 1 155 ? 22.252 5.706 2.864 1.00 73.35 155 GLN A C 1
ATOM 1238 O O . GLN A 1 155 ? 21.245 5.369 3.493 1.00 73.45 155 GLN A O 1
ATOM 1244 N N . GLY A 1 156 ? 22.279 5.835 1.540 1.00 73.37 156 GLY A N 1
ATOM 1245 C CA . GLY A 1 156 ? 21.150 5.457 0.695 1.00 73.21 156 GLY A CA 1
ATOM 1246 C C . GLY A 1 156 ? 21.036 3.949 0.632 1.00 73.00 156 GLY A C 1
ATOM 1247 O O . GLY A 1 156 ? 22.004 3.260 0.300 1.00 73.07 156 GLY A O 1
ATOM 1248 N N . CYS A 1 157 ? 19.854 3.437 0.955 1.00 72.59 157 CYS A N 1
ATOM 1249 C CA . CYS A 1 157 ? 19.662 2.000 1.075 1.00 72.13 157 CYS A CA 1
ATOM 1250 C C . CYS A 1 157 ? 18.295 1.542 0.586 1.00 72.06 157 CYS A C 1
ATOM 1251 O O . CYS A 1 157 ? 17.385 2.348 0.390 1.00 72.03 157 CYS A O 1
ATOM 1254 N N . SER A 1 158 ? 18.176 0.234 0.382 1.00 72.04 158 SER A N 1
ATOM 1255 C CA . SER A 1 158 ? 16.903 -0.413 0.106 1.00 72.03 158 SER A CA 1
ATOM 1256 C C . SER A 1 158 ? 16.698 -1.489 1.169 1.00 71.88 158 SER A C 1
ATOM 1257 O O . SER A 1 158 ? 17.455 -2.460 1.233 1.00 71.86 158 SER A O 1
ATOM 1260 N N . ALA A 1 159 ? 15.683 -1.301 2.010 1.00 71.71 159 ALA A N 1
ATOM 1261 C CA . ALA A 1 159 ? 15.427 -2.192 3.144 1.00 71.58 159 ALA A CA 1
ATOM 1262 C C . ALA A 1 159 ? 14.780 -3.514 2.735 1.00 71.61 159 ALA A C 1
ATOM 1263 O O . ALA A 1 159 ? 14.855 -4.497 3.474 1.00 71.60 159 ALA A O 1
ATOM 1265 N N . VAL A 1 160 ? 14.144 -3.527 1.564 1.00 71.76 160 VAL A N 1
ATOM 1266 C CA . VAL A 1 160 ? 13.548 -4.744 1.004 1.00 71.86 160 VAL A CA 1
ATOM 1267 C C . VAL A 1 160 ? 14.632 -5.731 0.564 1.00 71.57 160 VAL A C 1
ATOM 1268 O O . VAL A 1 160 ? 14.603 -6.904 0.944 1.00 71.63 160 VAL A O 1
ATOM 1272 N N . THR A 1 161 ? 15.583 -5.245 -0.232 1.00 70.96 161 THR A N 1
ATOM 1273 C CA . THR A 1 161 ? 16.693 -6.066 -0.715 1.00 70.23 161 THR A CA 1
ATOM 1274 C C . THR A 1 161 ? 17.795 -6.207 0.338 1.00 69.77 161 THR A C 1
ATOM 1275 O O . THR A 1 161 ? 18.629 -7.112 0.255 1.00 69.75 161 THR A O 1
ATOM 1279 N N . GLY A 1 162 ? 17.784 -5.316 1.328 1.00 69.20 162 GLY A N 1
ATOM 1280 C CA . GLY A 1 162 ? 18.800 -5.301 2.378 1.00 68.47 162 GLY A CA 1
ATOM 1281 C C . GLY A 1 162 ? 20.130 -4.767 1.880 1.00 67.89 162 GLY A C 1
ATOM 1282 O O . GLY A 1 162 ? 21.190 -5.172 2.361 1.00 67.94 162 GLY A O 1
ATOM 1283 N N . GLU A 1 163 ? 20.067 -3.856 0.913 1.00 67.35 163 GLU A N 1
ATOM 1284 C CA . GLU A 1 163 ? 21.260 -3.281 0.307 1.00 66.83 163 GLU A CA 1
ATOM 1285 C C . GLU A 1 163 ? 21.690 -2.036 1.071 1.00 66.56 163 GLU A C 1
ATOM 1286 O O . GLU A 1 163 ? 20.865 -1.178 1.384 1.00 66.42 163 GLU A O 1
ATOM 1292 N N . ASN A 1 164 ? 22.985 -1.962 1.374 1.00 66.61 164 ASN A N 1
ATOM 1293 C CA . ASN A 1 164 ? 23.599 -0.819 2.065 1.00 66.87 164 ASN A CA 1
ATOM 1294 C C . ASN A 1 164 ? 23.210 -0.630 3.537 1.00 67.03 164 ASN A C 1
ATOM 1295 O O . ASN A 1 164 ? 23.568 0.378 4.151 1.00 66.99 164 ASN A O 1
ATOM 1300 N N . LEU A 1 165 ? 22.494 -1.602 4.098 1.00 67.45 165 LEU A N 1
ATOM 1301 C CA . LEU A 1 165 ? 22.146 -1.577 5.519 1.00 67.89 165 LEU A CA 1
ATOM 1302 C C . LEU A 1 165 ? 23.374 -1.853 6.385 1.00 68.53 165 LEU A C 1
ATOM 1303 O O . LEU A 1 165 ? 23.525 -1.271 7.460 1.00 68.54 165 LEU A O 1
ATOM 1308 N N . LEU A 1 166 ? 24.244 -2.739 5.905 1.00 69.37 166 LEU A N 1
ATOM 1309 C CA . LEU A 1 166 ? 25.468 -3.093 6.620 1.00 70.19 166 LEU A CA 1
ATOM 1310 C C . LEU A 1 166 ? 26.515 -1.964 6.598 1.00 70.89 166 LEU A C 1
ATOM 1311 O O . LEU A 1 166 ? 26.987 -1.565 7.663 1.00 70.93 166 LEU A O 1
ATOM 1316 N N . PRO A 1 167 ? 26.874 -1.441 5.397 1.00 71.60 167 PRO A N 1
ATOM 1317 C CA . PRO A 1 167 ? 27.800 -0.300 5.289 1.00 72.15 167 PRO A CA 1
ATOM 1318 C C . PRO A 1 167 ? 27.532 0.851 6.265 1.00 72.65 167 PRO A C 1
ATOM 1319 O O . PRO A 1 167 ? 28.463 1.567 6.638 1.00 72.74 167 PRO A O 1
ATOM 1323 N N . GLY A 1 168 ? 26.272 1.021 6.665 1.00 73.09 168 GLY A N 1
ATOM 1324 C CA . GLY A 1 168 ? 25.880 2.065 7.611 1.00 73.51 168 GLY A CA 1
ATOM 1325 C C . GLY A 1 168 ? 26.154 1.692 9.056 1.00 73.67 168 GLY A C 1
ATOM 1326 O O . GLY A 1 168 ? 26.770 2.463 9.795 1.00 73.77 168 GLY A O 1
ATOM 1327 N N . ILE A 1 169 ? 25.688 0.509 9.454 1.00 73.59 169 ILE A N 1
ATOM 1328 C CA . ILE A 1 169 ? 25.901 -0.011 10.808 1.00 73.35 169 ILE A CA 1
ATOM 1329 C C . ILE A 1 169 ? 27.388 -0.253 11.063 1.00 73.31 169 ILE A C 1
ATOM 1330 O O . ILE A 1 169 ? 27.889 0.015 12.159 1.00 73.35 169 ILE A O 1
ATOM 1335 N N . ASP A 1 170 ? 28.083 -0.750 10.040 1.00 73.06 170 ASP A N 1
ATOM 1336 C CA . ASP A 1 170 ? 29.531 -0.949 10.090 1.00 72.75 170 ASP A CA 1
ATOM 1337 C C . ASP A 1 170 ? 30.263 0.359 10.362 1.00 71.79 170 ASP A C 1
ATOM 1338 O O . ASP A 1 170 ? 31.210 0.389 11.150 1.00 71.66 170 ASP A O 1
ATOM 1343 N N . TRP A 1 171 ? 29.819 1.433 9.714 1.00 70.67 171 TRP A N 1
ATOM 1344 C CA . TRP A 1 171 ? 30.385 2.752 9.956 1.00 69.70 171 TRP A CA 1
ATOM 1345 C C . TRP A 1 171 ? 30.072 3.236 11.367 1.00 69.07 171 TRP A C 1
ATOM 1346 O O . TRP A 1 171 ? 30.936 3.803 12.038 1.00 68.91 171 TRP A O 1
ATOM 1357 N N . LEU A 1 172 ? 28.831 3.018 11.800 1.00 68.56 172 LEU A N 1
ATOM 1358 C CA . LEU A 1 172 ? 28.355 3.504 13.095 1.00 68.09 172 LEU A CA 1
ATOM 1359 C C . LEU A 1 172 ? 29.255 3.044 14.239 1.00 68.01 172 LEU A C 1
ATOM 1360 O O . LEU A 1 172 ? 29.640 3.845 15.095 1.00 68.06 172 LEU A O 1
ATOM 1365 N N . LEU A 1 173 ? 29.595 1.756 14.227 1.00 67.82 173 LEU A N 1
ATOM 1366 C CA . LEU A 1 173 ? 30.475 1.162 15.229 1.00 67.59 173 LEU A CA 1
ATOM 1367 C C . LEU A 1 173 ? 31.874 1.768 15.187 1.00 67.52 173 LEU A C 1
ATOM 1368 O O . LEU A 1 173 ? 32.428 2.107 16.231 1.00 67.50 173 LEU A O 1
ATOM 1373 N N . ASP A 1 174 ? 32.435 1.904 13.983 1.00 67.54 174 ASP A N 1
ATOM 1374 C CA . ASP A 1 174 ? 33.734 2.555 13.799 1.00 67.64 174 ASP A CA 1
ATOM 1375 C C . ASP A 1 174 ? 33.771 3.881 14.540 1.00 67.71 174 ASP A C 1
ATOM 1376 O O . ASP A 1 174 ? 34.773 4.219 15.165 1.00 67.69 174 ASP A O 1
ATOM 1381 N N . ASP A 1 175 ? 32.665 4.619 14.471 1.00 67.91 175 ASP A N 1
ATOM 1382 C CA . ASP A 1 175 ? 32.549 5.908 15.135 1.00 68.18 175 ASP A CA 1
ATOM 1383 C C . ASP A 1 175 ? 32.365 5.761 16.642 1.00 68.28 175 ASP A C 1
ATOM 1384 O O . ASP A 1 175 ? 33.090 6.388 17.417 1.00 68.21 175 ASP A O 1
ATOM 1389 N N . ILE A 1 176 ? 31.395 4.941 17.047 1.00 68.60 176 ILE A N 1
ATOM 1390 C CA . ILE A 1 176 ? 31.097 4.730 18.468 1.00 68.83 176 ILE A CA 1
ATOM 1391 C C . ILE A 1 176 ? 32.302 4.142 19.214 1.00 69.99 176 ILE A C 1
ATOM 1392 O O . ILE A 1 176 ? 32.712 4.678 20.244 1.00 70.14 176 ILE A O 1
ATOM 1397 N N . SER A 1 177 ? 32.872 3.060 18.681 1.00 70.99 177 SER A N 1
ATOM 1398 C CA . SER A 1 177 ? 34.044 2.415 19.282 1.00 71.61 177 SER A CA 1
ATOM 1399 C C . SER A 1 177 ? 35.256 3.346 19.347 1.00 71.36 177 SER A C 1
ATOM 1400 O O . SER A 1 177 ? 35.967 3.367 20.354 1.00 71.54 177 SER A O 1
ATOM 1403 N N . SER A 1 178 ? 35.482 4.110 18.278 1.00 70.52 178 SER A N 1
ATOM 1404 C CA . SER A 1 178 ? 36.576 5.084 18.237 1.00 69.52 178 SER A CA 1
ATOM 1405 C C . SER A 1 178 ? 36.348 6.231 19.223 1.00 68.84 178 SER A C 1
ATOM 1406 O O . SER A 1 178 ? 37.302 6.867 19.675 1.00 68.68 178 SER A O 1
ATOM 1409 N N . ARG A 1 179 ? 35.083 6.488 19.548 1.00 68.11 179 ARG A N 1
ATOM 1410 C CA . ARG A 1 179 ? 34.726 7.461 20.575 1.00 67.50 179 ARG A CA 1
ATOM 1411 C C . ARG A 1 179 ? 35.000 6.878 21.965 1.00 67.03 179 ARG A C 1
ATOM 1412 O O . ARG A 1 179 ? 35.354 7.609 22.891 1.00 66.98 179 ARG A O 1
ATOM 1420 N N . ILE A 1 180 ? 34.836 5.561 22.096 1.00 66.47 180 ILE A N 1
ATOM 1421 C CA . ILE A 1 180 ? 35.128 4.850 23.345 1.00 65.95 180 ILE A CA 1
ATOM 1422 C C . ILE A 1 180 ? 36.628 4.567 23.475 1.00 65.40 180 ILE A C 1
ATOM 1423 O O . ILE A 1 180 ? 37.135 4.363 24.582 1.00 65.43 180 ILE A O 1
ATOM 1428 N N . PHE A 1 181 ? 37.331 4.554 22.344 1.00 64.68 181 PHE A N 1
ATOM 1429 C CA . PHE A 1 181 ? 38.784 4.443 22.355 1.00 64.00 181 PHE A CA 1
ATOM 1430 C C . PHE A 1 181 ? 39.362 5.617 23.136 1.00 64.60 181 PHE A C 1
ATOM 1431 O O . PHE A 1 181 ? 40.093 5.427 24.113 1.00 64.40 181 PHE A O 1
ATOM 1439 N N . THR A 1 182 ? 38.999 6.826 22.709 1.00 65.61 182 THR A N 1
ATOM 1440 C CA . THR A 1 182 ? 39.471 8.062 23.328 1.00 66.92 182 THR A CA 1
ATOM 1441 C C . THR A 1 182 ? 38.979 8.199 24.774 1.00 68.49 182 THR A C 1
ATOM 1442 O O . THR A 1 182 ? 39.546 8.967 25.557 1.00 68.53 182 THR A O 1
ATOM 1446 N N . ALA A 1 183 ? 37.934 7.450 25.127 1.00 70.65 183 ALA A N 1
ATOM 1447 C CA . ALA A 1 183 ? 37.475 7.385 26.511 1.00 72.74 183 ALA A CA 1
ATOM 1448 C C . ALA A 1 183 ? 38.569 6.793 27.397 1.00 74.10 183 ALA A C 1
ATOM 1449 O O . ALA A 1 183 ? 39.062 7.467 28.303 1.00 74.35 183 ALA A O 1
ATOM 1451 N N . ASP A 1 184 ? 38.956 5.548 27.114 1.00 75.56 184 ASP A N 1
ATOM 1452 C CA . ASP A 1 184 ? 40.018 4.861 27.853 1.00 76.83 184 ASP A CA 1
ATOM 1453 C C . ASP A 1 184 ? 41.341 5.612 27.777 1.00 77.31 184 ASP A C 1
ATOM 1454 O O . ASP A 1 184 ? 41.995 5.834 28.801 1.00 77.41 184 ASP A O 1
ATOM 1459 N N . LEU A 1 185 ? 41.717 6.001 26.560 1.00 77.96 185 LEU A N 1
ATOM 1460 C CA . LEU A 1 185 ? 42.956 6.725 26.309 1.00 78.69 185 LEU A CA 1
ATOM 1461 C C . LEU A 1 185 ? 43.124 7.900 27.269 1.00 78.95 185 LEU A C 1
ATOM 1462 O O . LEU A 1 185 ? 44.139 8.002 27.957 1.00 79.02 185 LEU A O 1
ATOM 1467 N N . GLU A 1 186 ? 42.119 8.770 27.326 1.00 79.38 186 GLU A N 1
ATOM 1468 C CA . GLU A 1 186 ? 42.180 9.948 28.189 1.00 79.94 186 GLU A CA 1
ATOM 1469 C C . GLU A 1 186 ? 41.906 9.629 29.659 1.00 79.47 186 GLU A C 1
ATOM 1470 O O . GLU A 1 186 ? 42.328 10.376 30.545 1.00 79.52 186 GLU A O 1
ATOM 1476 N N . HIS A 1 187 ? 41.208 8.522 29.913 1.00 79.01 187 HIS A N 1
ATOM 1477 C CA . HIS A 1 187 ? 40.945 8.066 31.278 1.00 78.56 187 HIS A CA 1
ATOM 1478 C C . HIS A 1 187 ? 42.250 7.687 31.977 1.00 77.89 187 HIS A C 1
ATOM 1479 O O . HIS A 1 187 ? 42.713 8.407 32.863 1.00 77.80 187 HIS A O 1
ATOM 1486 N N . HIS A 1 188 ? 42.843 6.572 31.550 1.00 77.29 188 HIS A N 1
ATOM 1487 C CA . HIS A 1 188 ? 44.032 6.004 32.191 1.00 76.92 188 HIS A CA 1
ATOM 1488 C C . HIS A 1 188 ? 45.224 6.951 32.261 1.00 76.82 188 HIS A C 1
ATOM 1489 O O . HIS A 1 188 ? 45.993 6.912 33.223 1.00 76.79 188 HIS A O 1
ATOM 1496 N N . HIS A 1 189 ? 45.370 7.800 31.247 1.00 76.92 189 HIS A N 1
ATOM 1497 C CA . HIS A 1 189 ? 46.458 8.774 31.207 1.00 77.23 189 HIS A CA 1
ATOM 1498 C C . HIS A 1 189 ? 46.177 9.997 32.094 1.00 78.68 189 HIS A C 1
ATOM 1499 O O . HIS A 1 189 ? 46.914 10.986 32.054 1.00 78.71 189 HIS A O 1
ATOM 1506 N N . HIS A 1 190 ? 45.114 9.912 32.896 1.00 80.58 190 HIS A N 1
ATOM 1507 C CA . HIS A 1 190 ? 44.772 10.948 33.875 1.00 82.41 190 HIS A CA 1
ATOM 1508 C C . HIS A 1 190 ? 44.238 10.359 35.184 1.00 82.94 190 HIS A C 1
ATOM 1509 O O . HIS A 1 190 ? 44.952 10.308 36.186 1.00 83.27 190 HIS A O 1
ATOM 1516 N N . SER B 2 16 ? 39.259 -2.670 55.139 1.00 115.63 14 SER B N 1
ATOM 1517 C CA . SER B 2 16 ? 38.576 -1.573 55.915 1.00 115.56 14 SER B CA 1
ATOM 1518 C C . SER B 2 16 ? 39.392 -0.249 55.912 1.00 115.20 14 SER B C 1
ATOM 1519 O O . SER B 2 16 ? 40.178 -0.046 54.983 1.00 115.24 14 SER B O 1
ATOM 1522 N N . SER B 2 17 ? 39.254 0.645 56.904 1.00 114.45 15 SER B N 1
ATOM 1523 C CA . SER B 2 17 ? 38.701 0.361 58.239 1.00 113.54 15 SER B CA 1
ATOM 1524 C C . SER B 2 17 ? 37.339 0.987 58.624 1.00 112.64 15 S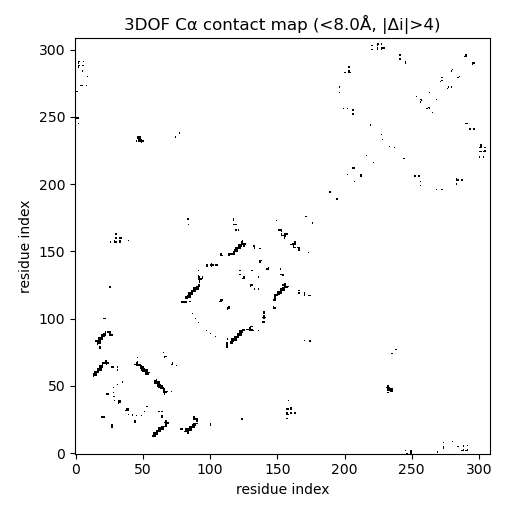ER B C 1
ATOM 1525 O O . SER B 2 17 ? 36.372 0.251 58.857 1.00 112.67 15 SER B O 1
ATOM 1528 N N . ALA B 2 18 ? 37.248 2.331 58.767 1.00 111.26 16 ALA B N 1
ATOM 1529 C CA . ALA B 2 18 ? 36.153 3.008 59.554 1.00 109.63 16 ALA B CA 1
ATOM 1530 C C . ALA B 2 18 ? 34.599 3.031 59.284 1.00 108.16 16 ALA B C 1
ATOM 1531 O O . ALA B 2 18 ? 33.843 2.709 60.192 1.00 108.20 16 ALA B O 1
ATOM 1533 N N . SER B 2 19 ? 34.119 3.367 58.081 1.00 106.01 17 SER B N 1
ATOM 1534 C CA . SER B 2 19 ? 32.735 3.075 57.658 1.00 103.84 17 SER B CA 1
ATOM 1535 C C . SER B 2 19 ? 32.664 2.309 56.325 1.00 102.42 17 SER B C 1
ATOM 1536 O O . SER B 2 19 ? 31.682 2.403 55.579 1.00 102.18 17 SER B O 1
ATOM 1539 N N . ASP B 2 20 ? 33.733 1.558 56.054 1.00 100.91 18 ASP B N 1
ATOM 1540 C CA . ASP B 2 20 ? 33.721 0.484 55.066 1.00 99.53 18 ASP B CA 1
ATOM 1541 C C . ASP B 2 20 ? 32.783 -0.603 55.582 1.00 99.48 18 ASP B C 1
ATOM 1542 O O . ASP B 2 20 ? 32.225 -1.378 54.804 1.00 99.32 18 ASP B O 1
ATOM 1547 N N . ALA B 2 21 ? 32.630 -0.646 56.906 1.00 99.61 19 ALA B N 1
ATOM 1548 C CA . ALA B 2 21 ? 31.602 -1.444 57.561 1.00 99.91 19 ALA B CA 1
ATOM 1549 C C . ALA B 2 21 ? 30.220 -1.003 57.078 1.00 100.17 19 ALA B C 1
ATOM 1550 O O . ALA B 2 21 ? 29.577 -1.737 56.328 1.00 100.28 19 ALA B O 1
ATOM 1552 N N . GLU B 2 22 ? 29.781 0.192 57.489 1.00 100.44 20 GLU B N 1
ATOM 1553 C CA . GLU B 2 22 ? 28.497 0.773 57.052 1.00 100.57 20 GLU B CA 1
ATOM 1554 C C . GLU B 2 22 ? 28.028 0.220 55.705 1.00 100.87 20 GLU B C 1
ATOM 1555 O O . GLU B 2 22 ? 26.963 -0.393 55.616 1.00 100.93 20 GLU B O 1
ATOM 1561 N N . PHE B 2 23 ? 28.849 0.432 54.676 1.00 101.16 21 PHE B N 1
ATOM 1562 C CA . PHE B 2 23 ? 28.618 -0.087 53.327 1.00 101.39 21 PHE B CA 1
ATOM 1563 C C . PHE B 2 23 ? 28.408 -1.608 53.298 1.00 101.74 21 PHE B C 1
ATOM 1564 O O . PHE B 2 23 ? 27.356 -2.078 52.856 1.00 101.78 21 PHE B O 1
ATOM 1572 N N . ASP B 2 24 ? 29.404 -2.364 53.766 1.00 102.04 22 ASP B N 1
ATOM 1573 C CA . ASP B 2 24 ? 29.320 -3.832 53.813 1.00 102.21 22 ASP B CA 1
ATOM 1574 C C . ASP B 2 24 ? 28.131 -4.325 54.643 1.00 102.12 22 ASP B C 1
ATOM 1575 O O . ASP B 2 24 ? 27.537 -5.359 54.333 1.00 102.11 22 ASP B O 1
ATOM 1580 N N . ALA B 2 25 ? 27.797 -3.578 55.694 1.00 101.92 23 ALA B N 1
ATOM 1581 C CA . ALA B 2 25 ? 26.643 -3.876 56.543 1.00 101.73 23 ALA B CA 1
ATOM 1582 C C . ALA B 2 25 ? 25.326 -3.575 55.823 1.00 101.64 23 ALA B C 1
ATOM 1583 O O . ALA B 2 25 ? 24.287 -4.154 56.149 1.00 101.65 23 ALA B O 1
ATOM 1585 N N . VAL B 2 26 ? 25.386 -2.664 54.850 1.00 101.54 24 VAL B N 1
ATOM 1586 C CA . VAL B 2 26 ? 24.259 -2.365 53.957 1.00 101.32 24 VAL B CA 1
ATOM 1587 C C . VAL B 2 26 ? 24.149 -3.434 52.862 1.00 100.55 24 VAL B C 1
ATOM 1588 O O . VAL B 2 26 ? 23.043 -3.870 52.525 1.00 100.63 24 VAL B O 1
ATOM 1592 N N . VAL B 2 27 ? 25.299 -3.848 52.321 1.00 99.34 25 VAL B N 1
ATOM 1593 C CA . VAL B 2 27 ? 25.374 -4.951 51.353 1.00 98.05 25 VAL B CA 1
ATOM 1594 C C . VAL B 2 27 ? 24.627 -6.165 51.898 1.00 97.45 25 VAL B C 1
ATOM 1595 O O . VAL B 2 27 ? 23.792 -6.751 51.201 1.00 97.34 25 VAL B O 1
ATOM 1599 N N . GLY B 2 28 ? 24.926 -6.524 53.147 1.00 96.80 26 GLY B N 1
ATOM 1600 C CA . GLY B 2 28 ? 24.244 -7.617 53.835 1.00 96.07 26 GLY B CA 1
ATOM 1601 C C . GLY B 2 28 ? 22.759 -7.692 53.526 1.00 95.40 26 GLY B C 1
ATOM 1602 O O . GLY B 2 28 ? 22.202 -8.785 53.371 1.00 95.51 26 GLY B O 1
ATOM 1603 N N . TYR B 2 29 ? 22.123 -6.526 53.421 1.00 94.61 27 TYR B N 1
ATOM 1604 C CA . TYR B 2 29 ? 20.681 -6.440 53.205 1.00 93.78 27 TYR B CA 1
ATOM 1605 C C . TYR B 2 29 ? 20.307 -6.421 51.725 1.00 93.45 27 TYR B C 1
ATOM 1606 O O . TYR B 2 29 ? 19.194 -6.796 51.358 1.00 93.32 27 TYR B O 1
ATOM 1615 N N . LEU B 2 30 ? 21.242 -5.996 50.878 1.00 93.17 28 LEU B N 1
ATOM 1616 C CA . LEU B 2 30 ? 21.061 -6.089 49.429 1.00 93.06 28 LEU B CA 1
ATOM 1617 C C . LEU B 2 30 ? 21.132 -7.555 48.971 1.00 93.24 28 LEU B C 1
ATOM 1618 O O . LEU B 2 30 ? 21.278 -7.854 47.779 1.00 93.28 28 LEU B O 1
ATOM 1623 N N . GLU B 2 31 ? 21.035 -8.450 49.954 1.00 93.56 29 GLU B N 1
ATOM 1624 C CA . GLU B 2 31 ? 20.776 -9.868 49.753 1.00 94.12 29 GLU B CA 1
ATOM 1625 C C . GLU B 2 31 ? 19.496 -10.140 50.531 1.00 93.88 29 GLU B C 1
ATOM 1626 O O . GLU B 2 31 ? 18.458 -10.471 49.949 1.00 93.80 29 GLU B O 1
ATOM 1632 N N . ASP B 2 32 ? 19.597 -9.971 51.855 1.00 93.97 30 ASP B N 1
ATOM 1633 C CA . ASP B 2 32 ? 18.484 -10.107 52.801 1.00 94.15 30 ASP B CA 1
ATOM 1634 C C . ASP B 2 32 ? 17.153 -9.624 52.238 1.00 93.90 30 ASP B C 1
ATOM 1635 O O . ASP B 2 32 ? 16.251 -10.426 51.983 1.00 94.00 30 ASP B O 1
ATOM 1640 N N . ILE B 2 33 ? 17.053 -8.308 52.048 1.00 93.34 31 ILE B N 1
ATOM 1641 C CA . ILE B 2 33 ? 15.821 -7.639 51.624 1.00 92.48 31 ILE B CA 1
ATOM 1642 C C . ILE B 2 33 ? 15.235 -8.243 50.348 1.00 91.51 31 ILE B C 1
ATOM 1643 O O . ILE B 2 33 ? 14.050 -8.582 50.302 1.00 91.41 31 ILE B O 1
ATOM 1648 N N . ILE B 2 34 ? 16.073 -8.386 49.325 1.00 90.27 32 ILE B N 1
ATOM 1649 C CA . ILE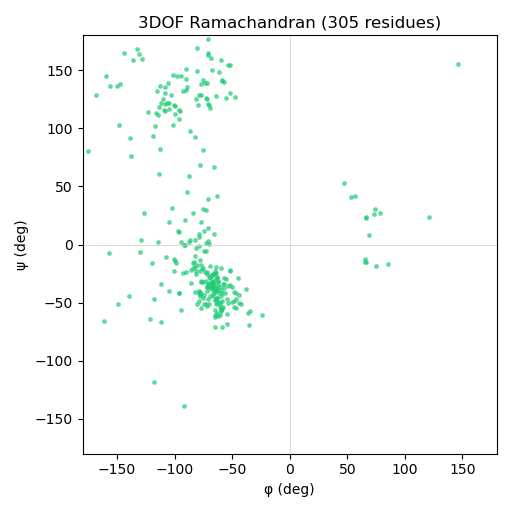 B 2 34 ? 15.595 -8.758 47.992 1.00 89.02 32 ILE B CA 1
ATOM 1650 C C . ILE B 2 34 ? 15.408 -10.273 47.807 1.00 89.75 32 ILE B C 1
ATOM 1651 O O . ILE B 2 34 ? 14.747 -10.708 46.861 1.00 89.57 32 ILE B O 1
ATOM 1656 N N . MET B 2 35 ? 15.985 -11.060 48.715 1.00 90.83 33 MET B N 1
ATOM 1657 C CA . MET B 2 35 ? 15.757 -12.508 48.760 1.00 92.16 33 MET B CA 1
ATOM 1658 C C . MET B 2 35 ? 14.600 -12.876 49.673 1.00 93.07 33 MET B C 1
ATOM 1659 O O . MET B 2 35 ? 14.284 -14.055 49.837 1.00 93.17 33 MET B O 1
ATOM 1664 N N . ASP B 2 36 ? 13.985 -11.869 50.284 1.00 94.26 34 ASP B N 1
ATOM 1665 C CA . ASP B 2 36 ? 12.856 -12.106 51.164 1.00 95.34 34 ASP B CA 1
ATOM 1666 C C . ASP B 2 36 ? 11.591 -12.301 50.343 1.00 95.99 34 ASP B C 1
ATOM 1667 O O . ASP B 2 36 ? 11.450 -11.741 49.252 1.00 96.14 34 ASP B O 1
ATOM 1672 N N . ASP B 2 37 ? 10.679 -13.107 50.878 1.00 96.64 35 ASP B N 1
ATOM 1673 C CA . ASP B 2 37 ? 9.404 -13.397 50.227 1.00 97.09 35 ASP B CA 1
ATOM 1674 C C . ASP B 2 37 ? 8.433 -12.220 50.325 1.00 96.65 35 ASP B C 1
ATOM 1675 O O . ASP B 2 37 ? 7.344 -12.253 49.744 1.00 96.78 35 ASP B O 1
ATOM 1680 N N . GLU B 2 38 ? 8.832 -11.186 51.064 1.00 95.85 36 GLU B N 1
ATOM 1681 C CA . GLU B 2 38 ? 8.049 -9.960 51.176 1.00 94.81 36 GLU B CA 1
ATOM 1682 C C . GLU B 2 38 ? 8.296 -9.052 49.970 1.00 93.53 36 GLU B C 1
ATOM 1683 O O . GLU B 2 38 ? 7.449 -8.228 49.616 1.00 93.53 36 GLU B O 1
ATOM 1689 N N . PHE B 2 39 ? 9.463 -9.214 49.350 1.00 91.86 37 PHE B N 1
ATOM 1690 C CA . PHE B 2 39 ? 9.801 -8.530 48.105 1.00 90.23 37 PHE B CA 1
ATOM 1691 C C . PHE B 2 39 ? 8.933 -9.059 46.962 1.00 89.91 37 PHE B C 1
ATOM 1692 O O . PHE B 2 39 ? 8.528 -8.300 46.077 1.00 89.74 37 PHE B O 1
ATOM 1700 N N . GLN B 2 40 ? 8.649 -10.363 47.004 1.00 89.57 38 GLN B N 1
ATOM 1701 C CA . GLN B 2 40 ? 7.729 -11.020 46.071 1.00 89.42 38 GLN B CA 1
ATOM 1702 C C . GLN B 2 40 ? 6.307 -10.492 46.163 1.00 89.43 38 GLN B C 1
ATOM 1703 O O . GLN B 2 40 ? 5.587 -10.473 45.165 1.00 89.40 38 GLN B O 1
ATOM 1709 N N . LEU B 2 41 ? 5.909 -10.076 47.363 1.00 89.50 39 LEU B N 1
ATOM 1710 C CA . LEU B 2 41 ? 4.583 -9.511 47.588 1.00 89.49 39 LEU B CA 1
ATOM 1711 C C . LEU B 2 41 ? 4.375 -8.191 46.850 1.00 89.04 39 LEU B C 1
ATOM 1712 O O . LEU B 2 41 ? 3.508 -8.106 45.982 1.00 89.19 39 LEU B O 1
ATOM 1717 N N . LEU B 2 42 ? 5.163 -7.171 47.188 1.00 88.10 40 LEU B N 1
ATOM 1718 C CA . LEU B 2 42 ? 5.002 -5.847 46.577 1.00 86.88 40 LEU B CA 1
ATOM 1719 C C . LEU B 2 42 ? 5.034 -5.928 45.051 1.00 85.89 40 LEU B C 1
ATOM 1720 O O . LEU B 2 42 ? 4.324 -5.186 44.372 1.00 85.81 40 LEU B O 1
ATOM 1725 N N . GLN B 2 43 ? 5.856 -6.839 44.530 1.00 84.59 41 GLN B N 1
ATOM 1726 C CA . GLN B 2 43 ? 5.887 -7.152 43.104 1.00 83.29 41 GLN B CA 1
ATOM 1727 C C . GLN B 2 43 ? 4.560 -7.763 42.674 1.00 82.88 41 GLN B C 1
ATOM 1728 O O . GLN B 2 43 ? 3.870 -7.213 41.812 1.00 82.90 41 GLN B O 1
ATOM 1734 N N . ARG B 2 44 ? 4.216 -8.898 43.284 1.00 82.22 42 ARG B N 1
ATOM 1735 C CA . ARG B 2 44 ? 2.928 -9.556 43.084 1.00 81.51 42 ARG B CA 1
ATOM 1736 C C . ARG B 2 44 ? 1.799 -8.524 43.070 1.00 80.36 42 ARG B C 1
ATOM 1737 O O . ARG B 2 44 ? 1.012 -8.491 42.130 1.00 80.22 42 ARG B O 1
ATOM 1745 N N . ASN B 2 45 ? 1.764 -7.670 44.097 1.00 79.13 43 ASN B N 1
ATOM 1746 C CA . ASN B 2 45 ? 0.739 -6.629 44.275 1.00 78.12 43 ASN B CA 1
ATOM 1747 C C . ASN B 2 45 ? 0.735 -5.526 43.210 1.00 77.80 43 ASN B C 1
ATOM 1748 O O . ASN B 2 45 ? -0.330 -5.052 42.805 1.00 77.61 43 ASN B O 1
ATOM 1753 N N . PHE B 2 46 ? 1.927 -5.107 42.786 1.00 77.81 44 PHE B N 1
ATOM 1754 C CA . PHE B 2 46 ? 2.091 -4.071 41.760 1.00 78.14 44 PHE B CA 1
ATOM 1755 C C . PHE B 2 46 ? 1.717 -4.623 40.385 1.00 79.19 44 PHE B C 1
ATOM 1756 O O . PHE B 2 46 ? 0.928 -4.014 39.660 1.00 79.07 44 PHE B O 1
ATOM 1764 N N . MET B 2 47 ? 2.292 -5.774 40.037 1.00 80.87 45 MET B N 1
ATOM 1765 C CA . MET B 2 47 ? 1.891 -6.540 38.855 1.00 82.79 45 MET B CA 1
ATOM 1766 C C . MET B 2 47 ? 0.404 -6.863 38.888 1.00 84.66 45 MET B C 1
ATOM 1767 O O . MET B 2 47 ? -0.240 -6.997 37.844 1.00 84.77 45 MET B O 1
ATOM 1772 N N . ASP B 2 48 ? -0.122 -6.985 40.105 1.00 87.15 46 ASP B N 1
ATOM 1773 C CA . ASP B 2 48 ? -1.488 -7.431 40.362 1.00 89.57 46 ASP B CA 1
ATOM 1774 C C . ASP B 2 48 ? -2.532 -6.368 40.038 1.00 91.02 46 ASP B C 1
ATOM 1775 O O . ASP B 2 48 ? -3.701 -6.510 40.413 1.00 91.19 46 ASP B O 1
ATOM 1780 N N . LYS B 2 49 ? -2.118 -5.304 39.356 1.00 92.84 47 LYS B N 1
ATOM 1781 C CA . LYS B 2 49 ? -3.053 -4.248 38.968 1.00 94.50 47 LYS B CA 1
ATOM 1782 C C . LYS B 2 49 ? -2.947 -3.902 37.481 1.00 96.05 47 LYS B C 1
ATOM 1783 O O . LYS B 2 49 ? -3.731 -3.104 36.958 1.00 96.31 47 LYS B O 1
ATOM 1789 N N . TYR B 2 50 ? -1.961 -4.503 36.817 1.00 97.83 48 TYR B N 1
ATOM 1790 C CA . TYR B 2 50 ? -1.989 -4.648 35.366 1.00 99.58 48 TYR B CA 1
ATOM 1791 C C . TYR B 2 50 ? -1.508 -6.040 34.965 1.00 101.28 48 TYR B C 1
ATOM 1792 O O . TYR B 2 50 ? -0.369 -6.202 34.519 1.00 101.35 48 TYR B O 1
ATOM 1801 N N . TYR B 2 51 ? -2.362 -7.047 35.133 1.00 103.21 49 TYR B N 1
ATOM 1802 C CA . TYR B 2 51 ? -2.180 -8.278 34.377 1.00 104.80 49 TYR B CA 1
ATOM 1803 C C . TYR B 2 51 ? -2.698 -7.902 33.004 1.00 104.55 49 TYR B C 1
ATOM 1804 O O . TYR B 2 51 ? -1.991 -8.014 32.001 1.00 104.87 49 TYR B O 1
ATOM 1813 N N . LEU B 2 52 ? -3.942 -7.418 33.006 1.00 103.65 50 LEU B N 1
ATOM 1814 C CA . LEU B 2 52 ? -4.691 -7.008 31.820 1.00 102.18 50 LEU B CA 1
ATOM 1815 C C . LEU B 2 52 ? -3.823 -6.392 30.727 1.00 100.53 50 LEU B C 1
ATOM 1816 O O . LEU B 2 52 ? -3.801 -6.877 29.595 1.00 100.55 50 LEU B O 1
ATOM 1821 N N . GLU B 2 53 ? -3.101 -5.331 31.081 1.00 98.05 51 GLU B N 1
ATOM 1822 C CA . GLU B 2 53 ? -2.446 -4.474 30.093 1.00 95.40 51 GLU B CA 1
ATOM 1823 C C . GLU B 2 53 ? -1.023 -4.913 29.722 1.00 93.41 51 GLU B C 1
ATOM 1824 O O . GLU B 2 53 ? -0.113 -4.085 29.635 1.00 93.26 51 GLU B O 1
ATOM 1830 N N . PHE B 2 54 ? -0.846 -6.212 29.487 1.00 90.94 52 PHE B N 1
ATOM 1831 C CA . PHE B 2 54 ? 0.432 -6.753 29.020 1.00 88.62 52 PHE B CA 1
ATOM 1832 C C . PHE B 2 54 ? 0.245 -7.826 27.945 1.00 87.68 52 PHE B C 1
ATOM 1833 O O . PHE B 2 54 ? 0.094 -9.016 28.247 1.00 87.42 52 PHE B O 1
ATOM 1841 N N . GLU B 2 55 ? 0.257 -7.379 26.690 1.00 86.83 53 GLU B N 1
ATOM 1842 C CA . GLU B 2 55 ? 0.021 -8.241 25.531 1.00 86.31 53 GLU B CA 1
ATOM 1843 C C . GLU B 2 55 ? 1.224 -9.121 25.216 1.00 85.76 53 GLU B C 1
ATOM 1844 O O . GLU B 2 55 ? 2.373 -8.682 25.320 1.00 85.56 53 GLU B O 1
ATOM 1850 N N . ASP B 2 56 ? 0.943 -10.360 24.818 1.00 85.42 54 ASP B N 1
ATOM 1851 C CA . ASP B 2 56 ? 1.975 -11.340 24.491 1.00 85.23 54 ASP B CA 1
ATOM 1852 C C . ASP B 2 56 ? 2.394 -11.242 23.017 1.00 84.67 54 ASP B C 1
ATOM 1853 O O . ASP B 2 56 ? 2.267 -12.205 22.254 1.00 84.77 54 ASP B O 1
ATOM 1858 N N . THR B 2 57 ? 2.881 -10.069 22.623 1.00 83.78 55 THR B N 1
ATOM 1859 C CA . THR B 2 57 ? 3.424 -9.854 21.279 1.00 82.64 55 THR B CA 1
ATOM 1860 C C . THR B 2 57 ? 4.811 -9.232 21.383 1.00 81.16 55 THR B C 1
ATOM 1861 O O . THR B 2 57 ? 5.159 -8.659 22.419 1.00 81.17 55 THR B O 1
ATOM 1865 N N . GLU B 2 58 ? 5.602 -9.345 20.319 1.00 78.99 56 GLU B N 1
ATOM 1866 C CA . GLU B 2 58 ? 6.957 -8.798 20.332 1.00 76.73 56 GLU B CA 1
ATOM 1867 C C . GLU B 2 58 ? 6.987 -7.264 20.334 1.00 74.91 56 GLU B C 1
ATOM 1868 O O . GLU B 2 58 ? 7.926 -6.672 20.868 1.00 74.84 56 GLU B O 1
ATOM 1874 N N . GLU B 2 59 ? 5.971 -6.623 19.751 1.00 72.45 57 GLU B N 1
ATOM 1875 C CA . GLU B 2 59 ? 5.867 -5.161 19.821 1.00 69.96 57 GLU B CA 1
ATOM 1876 C C . GLU B 2 59 ? 5.351 -4.724 21.186 1.00 67.69 57 GLU B C 1
ATOM 1877 O O . GLU B 2 59 ? 4.323 -5.212 21.666 1.00 67.60 57 GLU B O 1
ATOM 1883 N N . ASN B 2 60 ? 6.079 -3.797 21.798 1.00 64.70 58 ASN B N 1
ATOM 1884 C CA . ASN B 2 60 ? 5.748 -3.290 23.119 1.00 61.72 58 ASN B CA 1
ATOM 1885 C C . ASN B 2 60 ? 4.829 -2.086 23.057 1.00 59.72 58 ASN B C 1
ATOM 1886 O O . ASN B 2 60 ? 4.965 -1.236 22.177 1.00 59.63 58 ASN B O 1
ATOM 1891 N N . LYS B 2 61 ? 3.898 -2.022 24.001 1.00 57.28 59 LYS B N 1
ATOM 1892 C CA . LYS B 2 61 ? 2.997 -0.889 24.120 1.00 54.89 59 LYS B CA 1
ATOM 1893 C C . LYS B 2 61 ? 3.741 0.335 24.639 1.00 54.12 59 LYS B C 1
ATOM 1894 O O . LYS B 2 61 ? 4.589 0.231 25.530 1.00 53.96 59 LYS B O 1
ATOM 1900 N N . LEU B 2 62 ? 3.418 1.488 24.059 1.00 53.30 60 LEU B N 1
ATOM 1901 C CA . LEU B 2 62 ? 3.951 2.780 24.485 1.00 52.60 60 LEU B CA 1
ATOM 1902 C C . LEU B 2 62 ? 3.781 3.014 25.985 1.00 51.87 60 LEU B C 1
ATOM 1903 O O . LEU B 2 62 ? 4.514 3.806 26.583 1.00 51.93 60 LEU B O 1
ATOM 1908 N N . ILE B 2 63 ? 2.814 2.318 26.583 1.00 50.87 61 ILE B N 1
ATOM 1909 C CA . ILE B 2 63 ? 2.523 2.464 28.011 1.00 49.83 61 ILE B CA 1
ATOM 1910 C C . ILE B 2 63 ? 3.289 1.505 28.932 1.00 48.54 61 ILE B C 1
ATOM 1911 O O . ILE B 2 63 ? 3.124 1.559 30.154 1.00 48.49 61 ILE B O 1
ATOM 1916 N N . TYR B 2 64 ? 4.124 0.636 28.358 1.00 47.11 62 TYR B N 1
ATOM 1917 C CA . TYR B 2 64 ? 4.980 -0.231 29.173 1.00 45.87 62 TYR B CA 1
ATOM 1918 C C . TYR B 2 64 ? 6.053 0.579 29.888 1.00 45.75 62 TYR B C 1
ATOM 1919 O O . TYR B 2 64 ? 6.403 0.281 31.030 1.00 45.64 62 TYR B O 1
ATOM 1928 N N . THR B 2 65 ? 6.561 1.604 29.205 1.00 45.87 63 THR B N 1
ATOM 1929 C CA . THR B 2 65 ? 7.632 2.452 29.728 1.00 46.22 63 THR B CA 1
ATOM 1930 C C . THR B 2 65 ? 7.235 3.227 30.997 1.00 46.51 63 THR B C 1
ATOM 1931 O O . THR B 2 65 ? 7.980 3.190 31.979 1.00 46.52 63 THR B O 1
ATOM 1935 N N . PRO B 2 66 ? 6.075 3.932 30.987 1.00 46.86 64 PRO B N 1
ATOM 1936 C CA . PRO B 2 66 ? 5.652 4.607 32.222 1.00 47.12 64 PRO B CA 1
ATOM 1937 C C . PRO B 2 66 ? 5.377 3.668 33.400 1.00 47.28 64 PRO B C 1
ATOM 1938 O O . PRO B 2 66 ? 5.584 4.061 34.550 1.00 47.37 64 PRO B O 1
ATOM 1942 N N . ILE B 2 67 ? 4.920 2.448 33.120 1.00 47.46 65 ILE B N 1
ATOM 1943 C CA . ILE B 2 67 ? 4.742 1.432 34.163 1.00 47.58 65 ILE B CA 1
ATOM 1944 C C . ILE B 2 67 ? 6.104 0.925 34.637 1.00 48.43 65 ILE B C 1
ATOM 1945 O O . ILE B 2 67 ? 6.315 0.718 35.837 1.00 48.37 65 ILE B O 1
ATOM 1950 N N . PHE B 2 68 ? 7.022 0.742 33.691 1.00 49.77 66 PHE B N 1
ATOM 1951 C CA . PHE B 2 68 ? 8.376 0.291 33.996 1.00 51.36 66 PHE B CA 1
ATOM 1952 C C . PHE B 2 68 ? 9.110 1.255 34.929 1.00 53.07 66 PHE B C 1
ATOM 1953 O O . PHE B 2 68 ? 9.835 0.822 35.827 1.00 53.24 66 PHE B O 1
ATOM 1961 N N . ASN B 2 69 ? 8.916 2.556 34.714 1.00 55.27 67 ASN B N 1
ATOM 1962 C CA . ASN B 2 69 ? 9.540 3.587 35.548 1.00 57.50 67 ASN B CA 1
ATOM 1963 C C . ASN B 2 69 ? 8.928 3.687 36.940 1.00 58.94 67 ASN B C 1
ATOM 1964 O O . ASN B 2 69 ? 9.617 4.035 37.902 1.00 59.22 67 ASN B O 1
ATOM 1969 N N . GLU B 2 70 ? 7.634 3.396 37.035 1.00 60.74 68 GLU B N 1
ATOM 1970 C CA . GLU B 2 70 ? 6.949 3.325 38.320 1.00 62.59 68 GLU B CA 1
ATOM 1971 C C . GLU B 2 70 ? 7.454 2.108 39.095 1.00 61.79 68 GLU B C 1
ATOM 1972 O O . GLU B 2 70 ? 7.619 2.166 40.315 1.00 62.00 68 GLU B O 1
ATOM 1978 N N . TYR B 2 71 ? 7.701 1.020 38.366 1.00 60.90 69 TYR B N 1
ATOM 1979 C CA . TYR B 2 71 ? 8.233 -0.221 38.925 1.00 59.83 69 TYR B CA 1
ATOM 1980 C C . TYR B 2 71 ? 9.602 -0.015 39.576 1.00 59.09 69 TYR B C 1
ATOM 1981 O O . TYR B 2 71 ? 9.815 -0.435 40.714 1.00 58.91 69 TYR B O 1
ATOM 1990 N N . ILE B 2 72 ? 10.514 0.638 38.854 1.00 58.29 70 ILE B N 1
ATOM 1991 C CA . ILE B 2 72 ? 11.864 0.923 39.356 1.00 57.57 70 ILE B CA 1
ATOM 1992 C C . ILE B 2 72 ? 11.845 1.855 40.573 1.00 57.82 70 ILE B C 1
ATOM 1993 O O . ILE B 2 72 ? 12.498 1.574 41.581 1.00 57.88 70 ILE B O 1
ATOM 1998 N N . SER B 2 73 ? 11.086 2.947 40.478 1.00 57.95 71 SER B N 1
ATOM 1999 C CA . SER B 2 73 ? 10.973 3.922 41.567 1.00 57.95 71 SER B CA 1
ATOM 2000 C C . SER B 2 73 ? 10.148 3.402 42.745 1.00 57.64 71 SER B C 1
ATOM 2001 O O . SER B 2 73 ? 9.926 4.123 43.718 1.00 57.61 71 SER B O 1
ATOM 2004 N N . LEU B 2 74 ? 9.687 2.158 42.639 1.00 57.05 72 LEU B N 1
ATOM 2005 C CA . LEU B 2 74 ? 9.012 1.473 43.737 1.00 56.39 72 LEU B CA 1
ATOM 2006 C C . LEU B 2 74 ? 9.939 0.445 44.377 1.00 56.83 72 LEU B C 1
ATOM 2007 O O . LEU B 2 74 ? 9.947 0.294 45.599 1.00 56.77 72 LEU B O 1
ATOM 2012 N N . VAL B 2 75 ? 10.707 -0.261 43.546 1.00 57.47 73 VAL B N 1
ATOM 2013 C CA . VAL B 2 75 ? 11.716 -1.210 44.023 1.00 58.36 73 VAL B CA 1
ATOM 2014 C C . VAL B 2 75 ? 12.743 -0.489 44.899 1.00 59.86 73 VAL B C 1
ATOM 2015 O O . VAL B 2 75 ? 12.938 -0.856 46.060 1.00 59.86 73 VAL B O 1
ATOM 2019 N N . GLU B 2 76 ? 13.375 0.545 44.345 1.00 62.00 74 GLU B N 1
ATOM 2020 C CA . GLU B 2 76 ? 14.375 1.326 45.079 1.00 64.27 74 GLU B CA 1
ATOM 2021 C C . GLU B 2 76 ? 13.770 2.189 46.191 1.00 65.98 74 GLU B C 1
ATOM 2022 O O . GLU B 2 76 ? 14.441 2.480 47.184 1.00 66.14 74 GLU B O 1
ATOM 2028 N N . LYS B 2 77 ? 12.510 2.592 46.023 1.00 68.05 75 LYS B N 1
ATOM 2029 C CA . LYS B 2 77 ? 11.794 3.325 47.068 1.00 70.11 75 LYS B CA 1
ATOM 2030 C C . LYS B 2 77 ? 11.511 2.403 48.250 1.00 71.15 75 LYS B C 1
ATOM 2031 O O . LYS B 2 77 ? 11.500 2.844 49.398 1.00 71.25 75 LYS B O 1
ATOM 2037 N N . TYR B 2 78 ? 11.286 1.124 47.953 1.00 72.31 76 TYR B N 1
ATOM 2038 C CA . TYR B 2 78 ? 11.114 0.101 48.979 1.00 73.19 76 TYR B CA 1
ATOM 2039 C C . TYR B 2 78 ? 12.445 -0.266 49.632 1.00 72.78 76 TYR B C 1
ATOM 2040 O O . TYR B 2 78 ? 12.519 -0.408 50.853 1.00 72.80 76 TYR B O 1
ATOM 2049 N N . ILE B 2 79 ? 13.486 -0.419 48.814 1.00 72.36 77 ILE B N 1
ATOM 2050 C CA . ILE B 2 79 ? 14.810 -0.820 49.300 1.00 71.93 77 ILE B CA 1
ATOM 2051 C C . ILE B 2 79 ? 15.354 0.125 50.377 1.00 72.86 77 ILE B C 1
ATOM 2052 O O . ILE B 2 79 ? 15.905 -0.333 51.380 1.00 72.73 77 ILE B O 1
ATOM 2057 N N . GLU B 2 80 ? 15.175 1.430 50.185 1.00 74.31 78 GLU B N 1
ATOM 2058 C CA . GLU B 2 80 ? 15.680 2.413 51.147 1.00 76.05 78 GLU B CA 1
ATOM 2059 C C . GLU B 2 80 ? 14.819 2.538 52.407 1.00 77.66 78 GLU B C 1
ATOM 2060 O O . GLU B 2 80 ? 15.340 2.825 53.486 1.00 77.75 78 GLU B O 1
ATOM 2066 N N . GLU B 2 81 ? 13.511 2.321 52.269 1.00 79.74 79 GLU B N 1
ATOM 2067 C CA . GLU B 2 81 ? 12.602 2.337 53.418 1.00 81.78 79 GLU B CA 1
ATOM 2068 C C . GLU B 2 81 ? 12.619 0.996 54.157 1.00 82.48 79 GLU B C 1
ATOM 2069 O O . GLU B 2 81 ? 11.866 0.786 55.112 1.00 82.64 79 GLU B O 1
ATOM 2075 N N . GLN B 2 82 ? 13.489 0.101 53.697 1.00 83.23 80 GLN B N 1
ATOM 2076 C CA . GLN B 2 82 ? 13.698 -1.198 54.320 1.00 83.83 80 GLN B CA 1
ATOM 2077 C C . GLN B 2 82 ? 15.089 -1.239 54.944 1.00 84.00 80 GLN B C 1
ATOM 2078 O O . GLN B 2 82 ? 15.294 -1.872 55.981 1.00 83.98 80 GLN B O 1
ATOM 2084 N N . LEU B 2 83 ? 16.035 -0.554 54.305 1.00 84.37 81 LEU B N 1
ATOM 2085 C CA . LEU B 2 83 ? 17.391 -0.419 54.827 1.00 84.91 81 LEU B CA 1
ATOM 2086 C C . LEU B 2 83 ? 17.432 0.368 56.136 1.00 86.40 81 LEU B C 1
ATOM 2087 O O . LEU B 2 83 ? 18.355 0.196 56.930 1.00 86.37 81 LEU B O 1
ATOM 2092 N N . LEU B 2 84 ? 16.433 1.222 56.361 1.00 88.56 82 LEU B N 1
ATOM 2093 C CA . LEU B 2 84 ? 16.363 2.009 57.596 1.00 90.81 82 LEU B CA 1
ATOM 2094 C C . LEU B 2 84 ? 15.390 1.425 58.629 1.00 92.75 82 LEU B C 1
ATOM 2095 O O . LEU B 2 84 ? 15.389 1.837 59.793 1.00 93.02 82 LEU B O 1
ATOM 2100 N N . GLN B 2 85 ? 14.574 0.464 58.197 1.00 94.93 83 GLN B N 1
ATOM 2101 C CA . GLN B 2 85 ? 13.788 -0.361 59.117 1.00 96.79 83 GLN B CA 1
ATOM 2102 C C . GLN B 2 85 ? 14.710 -1.311 59.880 1.00 97.67 83 GLN B C 1
ATOM 2103 O O . GLN B 2 85 ? 14.255 -2.138 60.675 1.00 98.01 83 GLN B O 1
ATOM 2109 N N . ARG B 2 86 ? 16.009 -1.173 59.628 1.00 98.21 84 ARG B N 1
ATOM 2110 C CA . ARG B 2 86 ? 17.033 -2.027 60.209 1.00 98.26 84 ARG B CA 1
ATOM 2111 C C . ARG B 2 86 ? 18.254 -1.198 60.608 1.00 97.96 84 ARG B C 1
ATOM 2112 O O . ARG B 2 86 ? 18.811 -1.389 61.693 1.00 98.01 84 ARG B O 1
ATOM 2120 N N . ILE B 2 87 ? 18.662 -0.283 59.727 1.00 97.34 85 ILE B N 1
ATOM 2121 C CA . ILE B 2 87 ? 19.717 0.686 60.033 1.00 96.58 85 ILE B CA 1
ATOM 2122 C C . ILE B 2 87 ? 19.134 2.100 60.083 1.00 97.03 85 ILE B C 1
ATOM 2123 O O . ILE B 2 87 ? 19.203 2.829 59.092 1.00 96.93 85 ILE B O 1
ATOM 2128 N N . PRO B 2 88 ? 18.532 2.491 61.225 1.00 97.50 86 PRO B N 1
ATOM 2129 C CA . PRO B 2 88 ? 18.234 3.913 61.376 1.00 97.82 86 PRO B CA 1
ATOM 2130 C C . PRO B 2 88 ? 19.522 4.731 61.300 1.00 97.85 86 PRO B C 1
ATOM 2131 O O . PRO B 2 88 ? 20.614 4.190 61.514 1.00 97.98 86 PRO B O 1
ATOM 2135 N N . GLU B 2 89 ? 19.383 6.021 60.993 1.00 97.53 87 GLU B N 1
ATOM 2136 C CA . GLU B 2 89 ? 20.517 6.907 60.692 1.00 96.97 87 GLU B CA 1
ATOM 2137 C C . GLU B 2 89 ? 21.237 6.500 59.400 1.00 95.84 87 GLU B C 1
ATOM 2138 O O . GLU B 2 89 ? 22.411 6.823 59.197 1.00 95.91 87 GLU B O 1
ATOM 2144 N N . PHE B 2 90 ? 20.514 5.792 58.535 1.00 94.21 88 PHE B N 1
ATOM 2145 C CA . PHE B 2 90 ? 21.008 5.444 57.212 1.00 92.44 88 PHE B CA 1
ATOM 2146 C C . PHE B 2 90 ? 20.575 6.502 56.208 1.00 91.73 88 PHE B C 1
ATOM 2147 O O . PHE B 2 90 ? 19.406 6.896 56.168 1.00 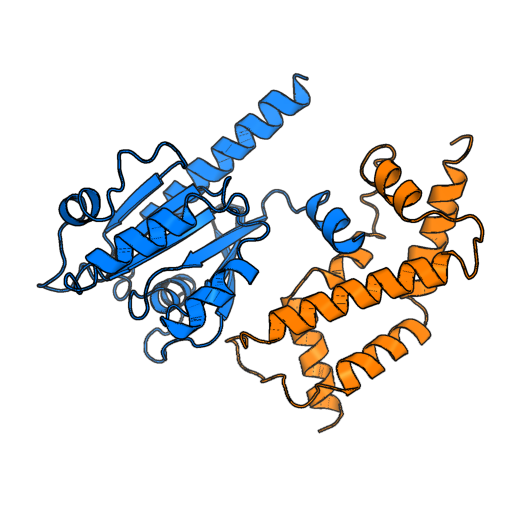91.67 88 PHE B O 1
ATOM 2155 N N . ASN B 2 91 ? 21.529 6.958 55.403 1.00 90.66 89 ASN B N 1
ATOM 2156 C CA . ASN B 2 91 ? 21.270 7.960 54.381 1.00 89.62 89 ASN B CA 1
ATOM 2157 C C . ASN B 2 91 ? 21.525 7.378 52.995 1.00 88.63 89 ASN B C 1
ATOM 2158 O O . ASN B 2 91 ? 22.664 7.053 52.652 1.00 88.61 89 ASN B O 1
ATOM 2163 N N . MET B 2 92 ? 20.454 7.237 52.212 1.00 87.40 90 MET B N 1
ATOM 2164 C CA . MET B 2 92 ? 20.531 6.662 50.866 1.00 86.20 90 MET B CA 1
ATOM 2165 C C . MET B 2 92 ? 21.360 7.532 49.922 1.00 85.74 90 MET B C 1
ATOM 2166 O O . MET B 2 92 ? 22.150 7.016 49.134 1.00 85.66 90 MET B O 1
ATOM 2171 N N . ALA B 2 93 ? 21.185 8.848 50.026 1.00 85.27 91 ALA B N 1
ATOM 2172 C CA . ALA B 2 93 ? 21.938 9.806 49.216 1.00 84.94 91 ALA B CA 1
ATOM 2173 C C . ALA B 2 93 ? 23.431 9.825 49.557 1.00 84.82 91 ALA B C 1
ATOM 2174 O O . ALA B 2 93 ? 24.268 10.082 48.690 1.00 84.69 91 ALA B O 1
ATOM 2176 N N . ALA B 2 94 ? 23.750 9.558 50.822 1.00 84.95 92 ALA B N 1
ATOM 2177 C CA . ALA B 2 94 ? 25.136 9.432 51.268 1.00 85.38 92 ALA B CA 1
ATOM 2178 C C . ALA B 2 94 ? 25.699 8.069 50.884 1.00 86.03 92 ALA B C 1
ATOM 2179 O O . ALA B 2 94 ? 26.859 7.966 50.475 1.00 85.93 92 ALA B O 1
ATOM 2181 N N . PHE B 2 95 ? 24.874 7.030 51.025 1.00 87.33 93 PHE B N 1
ATOM 2182 C CA . PHE B 2 95 ? 25.242 5.683 50.602 1.00 88.88 93 PHE B CA 1
ATOM 2183 C C . PHE B 2 95 ? 25.587 5.683 49.121 1.00 90.88 93 PHE B C 1
ATOM 2184 O O . PHE B 2 95 ? 26.674 5.248 48.738 1.00 90.97 93 PHE B O 1
ATOM 2192 N N . THR B 2 96 ? 24.663 6.191 48.307 1.00 93.56 94 THR B N 1
ATOM 2193 C CA . THR B 2 96 ? 24.837 6.248 46.859 1.00 96.45 94 THR B CA 1
ATOM 2194 C C . THR B 2 96 ? 26.130 6.961 46.470 1.00 99.17 94 THR B C 1
ATOM 2195 O O . THR B 2 96 ? 27.057 6.317 45.995 1.00 99.19 94 THR B O 1
ATOM 2199 N N . THR B 2 97 ? 26.199 8.270 46.714 1.00 103.05 95 THR B N 1
ATOM 2200 C CA . THR B 2 97 ? 27.359 9.094 46.338 1.00 107.27 95 THR B CA 1
ATOM 2201 C C . THR B 2 97 ? 28.698 8.361 46.477 1.00 111.20 95 THR B C 1
ATOM 2202 O O . THR B 2 97 ? 29.432 8.212 45.496 1.00 111.34 95 THR B O 1
ATOM 2206 N N . THR B 2 98 ? 28.998 7.905 47.694 1.00 116.51 96 THR B N 1
ATOM 2207 C CA . THR B 2 98 ? 30.255 7.220 48.001 1.00 121.95 96 THR B CA 1
ATOM 2208 C C . THR B 2 98 ? 30.370 5.914 47.225 1.00 126.11 96 THR B C 1
ATOM 2209 O O . THR B 2 98 ? 31.319 5.722 46.463 1.00 126.40 96 THR B O 1
ATOM 2213 N N . LEU B 2 99 ? 29.399 5.024 47.435 1.00 131.46 97 LEU B N 1
ATOM 2214 C CA . LEU B 2 99 ? 29.277 3.784 46.673 1.00 136.71 97 LEU B CA 1
ATOM 2215 C C . LEU B 2 99 ? 29.424 4.066 45.187 1.00 140.12 97 LEU B C 1
ATOM 2216 O O . LEU B 2 99 ? 30.164 3.373 44.484 1.00 140.56 97 LEU B O 1
ATOM 2221 N N . GLN B 2 100 ? 28.720 5.098 44.726 1.00 144.01 98 GLN B N 1
ATOM 2222 C CA . GLN B 2 100 ? 28.716 5.480 43.320 1.00 147.35 98 GLN B CA 1
ATOM 2223 C C . GLN B 2 100 ? 30.070 5.977 42.824 1.00 147.92 98 GLN B C 1
ATOM 2224 O O . GLN B 2 100 ? 30.169 6.502 41.713 1.00 148.35 98 GLN B O 1
ATOM 2230 N N . HIS B 2 101 ? 31.094 5.822 43.670 1.00 147.83 99 HIS B N 1
ATOM 2231 C CA . HIS B 2 101 ? 32.489 5.682 43.222 1.00 147.03 99 HIS B CA 1
ATOM 2232 C C . HIS B 2 101 ? 33.486 5.077 44.224 1.00 144.64 99 HIS B C 1
ATOM 2233 O O . HIS B 2 101 ? 34.001 3.971 43.983 1.00 144.72 99 HIS B O 1
ATOM 2240 N N . HIS B 2 102 ? 33.744 5.777 45.332 1.00 141.05 100 HIS B N 1
ATOM 2241 C CA . HIS B 2 102 ? 34.823 5.402 46.276 1.00 137.14 100 HIS B CA 1
ATOM 2242 C C . HIS B 2 102 ? 34.867 4.105 47.078 1.00 133.79 100 HIS B C 1
ATOM 2243 O O . HIS B 2 102 ? 35.225 4.100 48.272 1.00 133.59 100 HIS B O 1
ATOM 2250 N N . LYS B 2 103 ? 34.500 3.023 46.387 1.00 129.50 101 LYS B N 1
ATOM 2251 C CA . LYS B 2 103 ? 34.547 1.655 46.903 1.00 125.30 101 LYS B CA 1
ATOM 2252 C C . LYS B 2 103 ? 34.145 0.784 45.724 1.00 122.87 101 LYS B C 1
ATOM 2253 O O . LYS B 2 103 ? 32.986 0.368 45.595 1.00 122.56 101 LYS B O 1
ATOM 2259 N N . ASP B 2 104 ? 35.118 0.548 44.842 1.00 120.01 102 ASP B N 1
ATOM 2260 C CA . ASP B 2 104 ? 34.903 -0.265 43.647 1.00 117.38 102 ASP B CA 1
ATOM 2261 C C . ASP B 2 104 ? 34.899 -1.736 44.052 1.00 115.83 102 ASP B C 1
ATOM 2262 O O . ASP B 2 104 ? 35.097 -2.638 43.231 1.00 115.63 102 ASP B O 1
ATOM 2267 N N . GLU B 2 105 ? 34.680 -1.941 45.349 1.00 114.04 103 GLU B N 1
ATOM 2268 C CA . GLU B 2 105 ? 34.084 -3.110 45.972 1.00 112.36 103 GLU B CA 1
ATOM 2269 C C . GLU B 2 105 ? 32.584 -3.088 45.613 1.00 111.40 103 GLU B C 1
ATOM 2270 O O . GLU B 2 105 ? 31.711 -3.394 46.439 1.00 111.32 103 GLU B O 1
ATOM 2276 N N . VAL B 2 106 ? 32.309 -2.695 44.367 1.00 110.16 104 VAL B N 1
ATOM 2277 C CA . VAL B 2 106 ? 31.023 -2.862 43.697 1.00 108.97 104 VAL B CA 1
ATOM 2278 C C . VAL B 2 106 ? 31.141 -4.208 42.977 1.00 108.33 104 VAL B C 1
ATOM 2279 O O . VAL B 2 106 ? 31.543 -5.201 43.589 1.00 108.25 104 VAL B O 1
ATOM 2283 N N . ALA B 2 107 ? 30.668 -4.350 41.746 1.00 107.65 105 ALA B N 1
ATOM 2284 C CA . ALA B 2 107 ? 31.107 -5.338 40.776 1.00 107.12 105 ALA B CA 1
ATOM 2285 C C . ALA B 2 107 ? 30.796 -6.776 41.203 1.00 106.77 105 ALA B C 1
ATOM 2286 O O . ALA B 2 107 ? 30.814 -7.699 40.401 1.00 106.79 105 ALA B O 1
ATOM 2288 N N . GLY B 2 108 ? 30.479 -6.963 42.467 1.00 106.44 106 GLY B N 1
ATOM 2289 C CA . GLY B 2 108 ? 30.205 -8.297 42.987 1.00 105.96 106 GLY B CA 1
ATOM 2290 C C . GLY B 2 108 ? 28.925 -8.890 42.432 1.00 105.63 106 GLY B C 1
ATOM 2291 O O . GLY B 2 108 ? 28.068 -8.166 41.916 1.00 105.62 106 GLY B O 1
ATOM 2292 N N . ASP B 2 109 ? 28.808 -10.215 42.525 1.00 105.27 107 ASP B N 1
ATOM 2293 C CA . ASP B 2 109 ? 27.556 -10.913 42.244 1.00 104.76 107 ASP B CA 1
ATOM 2294 C C . ASP B 2 109 ? 26.554 -10.489 43.320 1.00 103.94 107 ASP B C 1
ATOM 2295 O O . ASP B 2 109 ? 26.145 -11.286 44.170 1.00 104.08 107 ASP B O 1
ATOM 2300 N N . ILE B 2 110 ? 26.185 -9.210 43.278 1.00 102.43 108 ILE B N 1
ATOM 2301 C CA . ILE B 2 110 ? 25.377 -8.581 44.319 1.00 100.58 108 ILE B CA 1
ATOM 2302 C C . ILE B 2 110 ? 24.487 -7.468 43.752 1.00 98.90 108 ILE B C 1
ATOM 2303 O O . ILE B 2 110 ? 23.275 -7.455 43.989 1.00 98.91 108 ILE B O 1
ATOM 2308 N N . PHE B 2 111 ? 25.094 -6.546 43.006 1.00 96.48 109 PHE B N 1
ATOM 2309 C CA . PHE B 2 111 ? 24.355 -5.483 42.328 1.00 93.88 109 PHE B CA 1
ATOM 2310 C C . PHE B 2 111 ? 24.016 -5.929 40.923 1.00 91.97 109 PHE B C 1
ATOM 2311 O O . PHE B 2 111 ? 23.070 -5.425 40.315 1.00 91.92 109 PHE B O 1
ATOM 2319 N N . ASP B 2 112 ? 24.811 -6.864 40.406 1.00 89.14 110 ASP B N 1
ATOM 2320 C CA . ASP B 2 112 ? 24.490 -7.554 39.167 1.00 86.14 110 ASP B CA 1
ATOM 2321 C C . ASP B 2 112 ? 23.068 -8.097 39.297 1.00 83.57 110 ASP B C 1
ATOM 2322 O O . ASP B 2 112 ? 22.314 -8.138 38.323 1.00 83.31 110 ASP B O 1
ATOM 2327 N N . MET B 2 113 ? 22.718 -8.500 40.519 1.00 80.25 111 MET B N 1
ATOM 2328 C CA . MET B 2 113 ? 21.349 -8.852 40.885 1.00 76.93 111 MET B CA 1
ATOM 2329 C C . MET B 2 113 ? 20.446 -7.617 40.903 1.00 75.10 111 MET B C 1
ATOM 2330 O O . MET B 2 113 ? 19.320 -7.655 40.407 1.00 74.90 111 MET B O 1
ATOM 2335 N N . LEU B 2 114 ? 20.953 -6.530 41.482 1.00 72.76 112 LEU B N 1
ATOM 2336 C CA . LEU B 2 114 ? 20.165 -5.322 41.725 1.00 70.50 112 LEU B CA 1
ATOM 2337 C C . LEU B 2 114 ? 19.828 -4.526 40.460 1.00 69.32 112 LEU B C 1
ATOM 2338 O O . LEU B 2 114 ? 18.858 -3.766 40.453 1.00 69.07 112 LEU B O 1
ATOM 2343 N N . LEU B 2 115 ? 20.622 -4.686 39.402 1.00 68.09 113 LEU B N 1
ATOM 2344 C CA . LEU B 2 115 ? 20.318 -4.018 38.133 1.00 67.18 113 LEU B CA 1
ATOM 2345 C C . LEU B 2 115 ? 19.554 -4.919 37.153 1.00 67.45 113 LEU B C 1
ATOM 2346 O O . LEU B 2 115 ? 19.386 -4.576 35.980 1.00 67.35 113 LEU B O 1
ATOM 2351 N N . THR B 2 116 ? 19.088 -6.065 37.650 1.00 67.95 114 THR B N 1
ATOM 2352 C CA . THR B 2 116 ? 18.187 -6.943 36.900 1.00 68.54 114 THR B CA 1
ATOM 2353 C C . THR B 2 116 ? 16.877 -6.211 36.628 1.00 68.86 114 THR B C 1
ATOM 2354 O O . THR B 2 116 ? 16.200 -6.463 35.629 1.00 68.89 114 THR B O 1
ATOM 2358 N N . PHE B 2 117 ? 16.542 -5.289 37.524 1.00 69.19 115 PHE B N 1
ATOM 2359 C CA . PHE B 2 117 ? 15.303 -4.534 37.439 1.00 69.54 115 PHE B CA 1
ATOM 2360 C C . PHE B 2 117 ? 15.378 -3.417 36.397 1.00 69.75 115 PHE B C 1
ATOM 2361 O O . PHE B 2 117 ? 14.352 -2.849 36.019 1.00 69.70 115 PHE B O 1
ATOM 2369 N N . THR B 2 118 ? 16.590 -3.118 35.932 1.00 70.16 116 THR B N 1
ATOM 2370 C CA . THR B 2 118 ? 16.800 -2.121 34.879 1.00 70.63 116 THR B CA 1
ATOM 2371 C C . THR B 2 118 ? 16.639 -2.745 33.493 1.00 70.93 116 THR B C 1
ATOM 2372 O O . THR B 2 118 ? 16.386 -2.043 32.510 1.00 70.97 116 THR B O 1
ATOM 2376 N N . ASP B 2 119 ? 16.797 -4.066 33.431 1.00 71.36 117 ASP B N 1
ATOM 2377 C CA . ASP B 2 119 ? 16.569 -4.833 32.212 1.00 71.87 117 ASP B CA 1
ATOM 2378 C C . ASP B 2 119 ? 15.077 -4.847 31.908 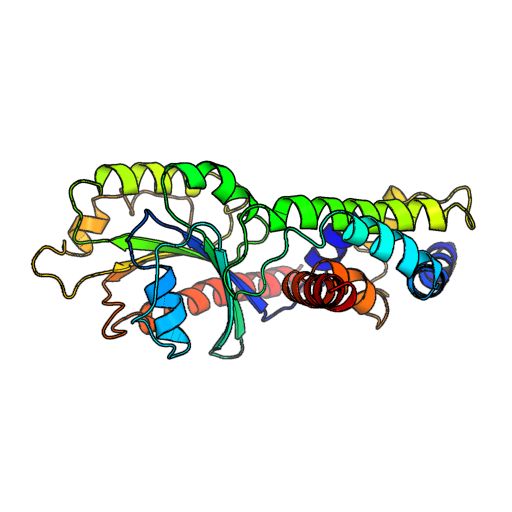1.00 72.43 117 ASP B C 1
ATOM 2379 O O . ASP B 2 119 ? 14.272 -5.323 32.713 1.00 72.39 117 ASP B O 1
ATOM 2384 N N . PHE B 2 120 ? 14.720 -4.314 30.744 1.00 73.32 118 PHE B N 1
ATOM 2385 C CA . PHE B 2 120 ? 13.322 -4.152 30.356 1.00 74.21 118 PHE B CA 1
ATOM 2386 C C . PHE B 2 120 ? 12.683 -5.455 29.877 1.00 74.91 118 PHE B C 1
ATOM 2387 O O . PHE B 2 120 ? 11.542 -5.755 30.230 1.00 75.07 118 PHE B O 1
ATOM 2395 N N . LEU B 2 121 ? 13.417 -6.216 29.069 1.00 75.53 119 LEU B N 1
ATOM 2396 C CA . LEU B 2 121 ? 12.911 -7.472 28.514 1.00 75.97 119 LEU B CA 1
ATOM 2397 C C . LEU B 2 121 ? 12.721 -8.542 29.591 1.00 76.00 119 LEU B C 1
ATOM 2398 O O . LEU B 2 121 ? 11.779 -9.334 29.520 1.00 76.11 119 LEU B O 1
ATOM 2403 N N . ALA B 2 122 ? 13.612 -8.556 30.583 1.00 75.87 120 ALA B N 1
ATOM 2404 C CA . ALA B 2 122 ? 13.485 -9.446 31.740 1.00 75.50 120 ALA B CA 1
ATOM 2405 C C . ALA B 2 122 ? 12.285 -9.055 32.604 1.00 74.91 120 ALA B C 1
ATOM 2406 O O . ALA B 2 122 ? 11.702 -9.895 33.293 1.00 75.10 120 ALA B O 1
ATOM 2408 N N . PHE B 2 123 ? 11.929 -7.773 32.554 1.00 73.87 121 PHE B N 1
ATOM 2409 C CA . PHE B 2 123 ? 10.755 -7.240 33.238 1.00 72.68 121 PHE B CA 1
ATOM 2410 C C . PHE B 2 123 ? 9.481 -7.627 32.490 1.00 72.41 121 PHE B C 1
ATOM 2411 O O . PHE B 2 123 ? 8.512 -8.076 33.103 1.00 72.29 121 PHE B O 1
ATOM 2419 N N . LYS B 2 124 ? 9.498 -7.453 31.169 1.00 72.31 122 LYS B N 1
ATOM 2420 C CA . LYS B 2 124 ? 8.381 -7.821 30.298 1.00 72.42 122 LYS B CA 1
ATOM 2421 C C . LYS B 2 124 ? 8.060 -9.314 30.402 1.00 73.72 122 LYS B C 1
ATOM 2422 O O . LYS B 2 124 ? 6.892 -9.701 30.493 1.00 73.69 122 LYS B O 1
ATOM 2428 N N . GLU B 2 125 ? 9.110 -10.134 30.395 1.00 75.38 123 GLU B N 1
ATOM 2429 C CA . GLU B 2 125 ? 8.982 -11.588 30.440 1.00 77.07 123 GLU B CA 1
ATOM 2430 C C . GLU B 2 125 ? 8.372 -12.059 31.761 1.00 77.56 123 GLU B C 1
ATOM 2431 O O . GLU B 2 125 ? 7.446 -12.873 31.759 1.00 77.67 123 GLU B O 1
ATOM 2437 N N . MET B 2 126 ? 8.879 -11.541 32.880 1.00 78.15 124 MET B N 1
ATOM 2438 C CA . MET B 2 126 ? 8.348 -11.905 34.194 1.00 78.57 124 MET B CA 1
ATOM 2439 C C . MET B 2 126 ? 6.932 -11.363 34.409 1.00 79.13 124 MET B C 1
ATOM 2440 O O . MET B 2 126 ? 6.158 -11.932 35.182 1.00 79.17 124 MET B O 1
ATOM 2445 N N . PHE B 2 127 ? 6.603 -10.274 33.712 1.00 79.75 125 PHE B N 1
ATOM 2446 C CA . PHE B 2 127 ? 5.282 -9.649 33.788 1.00 80.44 125 PHE B CA 1
ATOM 2447 C C . PHE B 2 127 ? 4.262 -10.443 32.984 1.00 81.48 125 PHE B C 1
ATOM 2448 O O . PHE B 2 127 ? 3.079 -10.493 33.328 1.00 81.43 125 PHE B O 1
ATOM 2456 N N . LEU B 2 128 ? 4.743 -11.051 31.905 1.00 83.09 126 LEU B N 1
ATOM 2457 C CA . LEU B 2 128 ? 3.938 -11.909 31.052 1.00 84.91 126 LEU B CA 1
ATOM 2458 C C . LEU B 2 128 ? 3.618 -13.220 31.768 1.00 86.33 126 LEU B C 1
ATOM 2459 O O . LEU B 2 128 ? 2.534 -13.781 31.595 1.00 86.36 126 LEU B O 1
ATOM 2464 N N . ASP B 2 129 ? 4.573 -13.692 32.570 1.00 88.26 127 ASP B N 1
ATOM 2465 C CA . ASP B 2 129 ? 4.407 -14.890 33.393 1.00 90.26 127 ASP B CA 1
ATOM 2466 C C . ASP B 2 129 ? 3.315 -14.720 34.433 1.00 91.82 127 ASP B C 1
ATOM 2467 O O . ASP B 2 129 ? 2.684 -15.695 34.846 1.00 91.95 127 ASP B O 1
ATOM 2472 N N . TYR B 2 130 ? 3.098 -13.478 34.855 1.00 93.76 128 TYR B N 1
ATOM 2473 C CA . TYR B 2 130 ? 2.095 -13.197 35.863 1.00 95.58 128 TYR B CA 1
ATOM 2474 C C . TYR B 2 130 ? 0.667 -13.187 35.318 1.00 96.57 128 TYR B C 1
ATOM 2475 O O . TYR B 2 130 ? -0.237 -13.746 35.945 1.00 96.66 128 TYR B O 1
ATOM 2484 N N . ARG B 2 131 ? 0.467 -12.553 34.163 1.00 97.70 129 ARG B N 1
ATOM 2485 C CA . ARG B 2 131 ? -0.839 -12.552 33.502 1.00 98.66 129 ARG B CA 1
ATOM 2486 C C . ARG B 2 131 ? -1.216 -13.960 33.041 1.00 99.88 129 ARG B C 1
ATOM 2487 O O . ARG B 2 131 ? -2.387 -14.339 33.090 1.00 99.92 129 ARG B O 1
ATOM 2495 N N . ALA B 2 132 ? -0.218 -14.725 32.602 1.00 101.33 130 ALA B N 1
ATOM 2496 C CA . ALA B 2 132 ? -0.416 -16.118 32.204 1.00 102.80 130 ALA B CA 1
ATOM 2497 C C . ALA B 2 132 ? -0.865 -16.979 33.384 1.00 103.94 130 ALA B C 1
ATOM 2498 O O . ALA B 2 132 ? -1.696 -17.878 33.227 1.00 104.03 130 ALA B O 1
ATOM 2500 N N . GLU B 2 133 ? -0.316 -16.684 34.560 1.00 105.38 131 GLU B N 1
ATOM 2501 C CA . GLU B 2 133 ? -0.567 -17.459 35.771 1.00 106.80 131 GLU B CA 1
ATOM 2502 C C . GLU B 2 133 ? -2.014 -17.352 36.255 1.00 107.49 131 GLU B C 1
ATOM 2503 O O . GLU B 2 133 ? -2.620 -18.359 36.624 1.00 107.57 131 GLU B O 1
ATOM 2509 N N . LYS B 2 134 ? -2.560 -16.138 36.247 1.00 108.34 132 LYS B N 1
ATOM 2510 C CA . LYS B 2 134 ? -3.922 -15.902 36.733 1.00 109.15 132 LYS B CA 1
ATOM 2511 C C . LYS B 2 134 ? -4.982 -16.012 35.630 1.00 109.11 132 LYS B C 1
ATOM 2512 O O . LYS B 2 134 ? -6.091 -15.487 35.763 1.00 109.21 132 LYS B O 1
ATOM 2518 N N . GLU B 2 135 ? -4.631 -16.711 34.552 1.00 109.07 133 GLU B N 1
ATOM 2519 C CA . GLU B 2 135 ? -5.539 -16.945 33.431 1.00 108.94 133 GLU B CA 1
ATOM 2520 C C . GLU B 2 135 ? -5.634 -18.426 33.083 1.00 109.07 133 GLU B C 1
ATOM 2521 O O . GLU B 2 135 ? -4.650 -19.164 33.159 1.00 109.13 133 GLU B O 1
#

Radius of gyration: 22.12 Å; Cα contacts (8 Å, |Δi|>4): 408; chains: 2; bounding box: 52×40×70 Å

Solvent-accessible surface area: 16257 Å² total; per-residue (Å²): 55,5,0,60,79,1,68,92,55,46,88,120,156,152,42,3,35,0,0,4,0,0,10,49,106,1,13,11,13,28,3,2,30,71,46,57,62,55,94,48,126,102,52,77,119,18,112,2,0,4,18,34,85,33,128,38,113,43,19,84,0,28,8,30,0,0,0,5,82,160,75,22,29,84,118,4,136,60,2,4,105,28,14,25,0,6,1,0,0,1,10,0,20,43,131,156,60,10,114,33,3,43,117,34,1,61,56,10,10,111,52,163,111,2,58,51,4,2,2,0,0,0,0,3,58,64,84,70,140,29,25,34,71,31,107,26,0,98,131,46,1,103,1,61,96,20,235,59,26,126,60,30,36,36,17,2,4,4,87,93,28,106,52,5,90,64,0,6,42,65,0,0,74,24,0,38,65,93,62,129,61,57,75,86,111,129,136,138,192,131,96,98,69,51,56,70,7,61,55,0,33,22,56,1,79,74,0,9,120,66,113,92,8,74,103,32,18,101,90,12,11,40,115,32,65,109,79,1,70,113,83,78,51,3,72,23,81,0,12,66,15,19,78,80,6,11,62,60,0,16,134,15,0,73,94,17,0,86,135,91,35,95,176,21,86,30,70,58,15,14,90,50,2,27,132,134,37,126,101,17,70,29,124,20,1,66,57,0,32,68,21,19,67,11,76,45,5,33,102,58,0,36,81,8,57,68,116,127,153

Sequence (309 aa):
GLLTILKKMKQKERELRLLMLGLDNAGKTTILKKFNGEDIDTISPTLGFNIKTLEHRGFKLNIWDVGGQKSLRSYWRNYFESTDGLIWVVDSADRQRMQDCQRELQSLLVEERLAGATLLIFANKQDLPGALSSNAIREVLELDSIRSHHWCIQGCSAVTGENLLPGIDWLLDDISSRIFTADLEHHHHSSASDAEFDAVVGYLEDIIMDDEFQLLQRNFMDKYYLEFEDTEENKLIYTPIFNEYISLVEKYIEEQLLQRIPEFNMAAFTTTLQHHKDEVAGDIFDMLLTFTDFLAFKEMFLDYRAEKE

Foldseek 3Di:
DCVVVVCVVPPDDQEAEEEEAEAWPLCRVLQLCLVVVHDSPDDDQDQAWDWDFADDPNHTYTYIYGGRYPVCLVVSCVRLARHAAYEYGGQQQPVVCLLVRLVSVVVVLPDVSNQNHAYEYEQEPLVDPSGDDQVVSCVRSVVPPDPGHHYDYFYYYSVVNGRSCVRVVVRCVVSVVVVVVVVVVVVVD/DDDCVVVLVVLLVVLCVVCVDCVVVVVVLVLLVVPLPPQDPDPDDDPVLVVSLVVVLCVSVVVSVVVSCVPVPVDDPVVSCVCVVDVPVVPPDVRCVVVCCSVDSVSVSVVSNVSSVVVD

Organism: Homo sapiens (NCBI:txid9606)

B-factor: mean 76.24, std 18.83, range [20.0, 156.87]

Secondary structure (DSSP, 8-state):
-HHHHHHHHS--SSEEEEEEE-STTSSHHHHHHHHHT--STTPPPPSSEEEEEEEETTEEEEEEEE---TTTGGGGGGS-TT-SEEEEEEETT--TTHHHHHHHHHHHTT-SSSTT-EEEEEEE-TTSTTPPPHHHHHHGGG-SS--SS-EEEEE-BTTTTBSHHHHHHHHHHHHHHHHHHHHHHHHT-/--SSHHHHHHHHTHHHHTTTSHHHHHHHHHHHTT-STT--SSSSBPTTHHHHHHHHHHHHHHHHHHHHTTTSTT--HHHHHHHHTSS-----STTHHHHTGGG-HHHHHHHHHHHHHHT-

Nearest PDB structures (foldseek):
  3dof-assembly1_A  TM=1.005E+00  e=2.391E-41  Homo sapiens
  1ksg-assembly1_A  TM=9.236E-01  e=2.295E-32  Mus musculus
  4zi2-assembly2_B  TM=9.593E-01  e=5.371E-25  Mus musculus
  5di3-assembly1_A  TM=9.767E-01  e=4.168E-24  Chlamydomonas reinhardtii
  2a5g-assembly1_A  TM=9.724E-01  e=6.975E-23  Homo sapiens

CATH classification: 3.40.50.300

InterPro domains:
  IPR005225 Small GTP-binding domain [TIGR00231] (16-145)
  IPR006689 Small GTPase superfamily, ARF/SAR type [PF00025] (4-175)
  IPR006689 Small GTPase superfamily, ARF/SAR type [PR00328] (18-41)
  IPR006689 Small GTPase superfamily, ARF/SAR type [PR00328] (46-70)
  IPR006689 Small GTPase superfamily, ARF/SAR type [PR00328] (73-98)
  IPR006689 Small GTPase superfamily, ARF/SAR type [PR00328] (118-139)
  IPR006689 Small GTPase superfamily, ARF/SAR type [SM00178] (3-176)
  IPR027417 P-loop containing nucleoside triphosphate hydrolase [G3DSA:3.40.50.300] (4-183)
  IPR027417 P-loop containing nucleoside triphosphate hydrolase [SSF52540] (13-178)
  IPR044612 ADP-ribosylation factor-like protein 2/3 [PTHR45697] (1-177)
  IPR045873 ADP-ribosylation factor-like protein 2 [cd04154] (3-175)

GO terms:
  GO:0034260 negative regulation of GTPase activity (P, IDA)
  GO:0005634 nucleus (C, IDA)
  GO:0005739 mitochondrion (C, IDA)
  GO:0005758 mitochondrial intermembrane space (C, IDA)
  GO:0005813 centrosome (C, IDA)
  GO:0031116 positive regulation of microtubule polymerization (P, IDA)
  GO:0051457 maintenance of protein location in nucleus (P, IDA)
  GO:0005525 GTP binding (F, IMP)
  GO:0003924 GTPase activity (F, IMP)
  GO:1903715 regulation of aerobic respiration (P, IMP)
  GO:0031113 regulation of microtubule polymerization (P, IMP)
  GO:0006110 regulation of glycolytic process (P, IMP)
  GO:0007098 centrosome cycle (P, IMP)
  GO:0005515 protein binding (F, IPI)
  GO:0005739 mitochondrion (C, HTP)
  GO:0005759 mitochondrial matrix (C, TAS)
  GO:0005829 cytosol (C, TAS)
  GO:0005654 nucleoplasm (C, IDA)
  GO:0005730 nucleolus (C, IDA)